Protein AF-A0A2R4WM01-F1 (afdb_monomer_lite)

Organism: NCBI:txid2051553

Sequence (192 aa):
MTIPTTAQADLNDPENLAVAAILALDLDALIGHGNEAIAAALAPHVAAAPAPRERSGSHRVTAAEVAVRAARRFVEGVENPAGCDPSIVADDQLNCLRKMQSIHRKSAVLESLGSFPGYEIRVAGWGLTGVRIQIWSEALTDAKSPILTLEDGATCREVKIAIAAWETGRNSGFREGARHVRQGVRSLLELD

pLDDT: mean 76.52, std 15.32, range [31.25, 93.75]

Foldseek 3Di:
DDDPDPPPPPCPQQQVVLLVQLLPDDVLVCVVVDLVVVLVSNVVSLVSHDDQDDDDPPDDDDLSSLLSVLSVLLNCLVVPVDDPCSPVSNVVSVVSNVVSSVVVVQVVVDVQLDDDPQKDWGWDDDPPVAIKIFIAGNVCVPDPGGLDIDGPPDGNVNVVLLVVLSVVCVVVPPDCRPPVSVVVVVVVVVPD

Structure (mmCIF, N/CA/C/O backbone):
data_AF-A0A2R4WM01-F1
#
_entry.id   AF-A0A2R4WM01-F1
#
loop_
_atom_site.group_PDB
_atom_site.id
_atom_site.type_symbol
_atom_site.label_atom_id
_atom_site.label_alt_id
_atom_site.label_comp_id
_atom_site.label_asym_id
_atom_site.label_entity_id
_atom_site.label_seq_id
_atom_site.pdbx_PDB_ins_code
_atom_site.Cartn_x
_atom_site.Cartn_y
_atom_site.Cartn_z
_atom_site.occupancy
_atom_site.B_iso_or_equiv
_atom_site.auth_seq_id
_atom_site.auth_comp_id
_atom_site.auth_asym_id
_atom_site.auth_atom_id
_atom_site.pdbx_PDB_model_num
ATOM 1 N N . MET A 1 1 ? -26.869 25.362 -8.671 1.00 38.06 1 MET A N 1
ATOM 2 C CA . MET A 1 1 ? -25.513 25.133 -8.133 1.00 38.06 1 MET A CA 1
ATOM 3 C C . MET A 1 1 ? -25.195 23.672 -8.396 1.00 38.06 1 MET A C 1
ATOM 5 O O . MET A 1 1 ? -25.717 22.804 -7.713 1.00 38.06 1 MET A O 1
ATOM 9 N N . THR A 1 2 ? -24.517 23.399 -9.503 1.00 31.25 2 THR A N 1
ATOM 10 C CA . THR A 1 2 ? -24.263 22.042 -9.997 1.00 31.25 2 THR A CA 1
ATOM 11 C C . THR A 1 2 ? -23.022 21.519 -9.288 1.00 31.25 2 THR A C 1
ATOM 13 O O . THR A 1 2 ? -21.944 22.088 -9.435 1.00 31.25 2 THR A O 1
ATOM 16 N N . ILE A 1 3 ? -23.187 20.486 -8.466 1.00 32.81 3 ILE A N 1
ATOM 17 C CA . ILE A 1 3 ? -22.064 19.739 -7.896 1.00 32.81 3 ILE A CA 1
ATOM 18 C C . ILE A 1 3 ? -21.336 19.108 -9.091 1.00 32.81 3 ILE A C 1
ATOM 20 O O . ILE A 1 3 ? -22.004 18.441 -9.885 1.00 32.81 3 ILE A O 1
ATOM 24 N N . PRO A 1 4 ? -20.025 19.331 -9.289 1.00 33.53 4 PRO A N 1
ATOM 25 C CA . PRO A 1 4 ? -19.308 18.632 -10.338 1.00 33.53 4 PRO A CA 1
ATOM 26 C C . PRO A 1 4 ? -19.318 17.148 -9.985 1.00 33.53 4 PRO A C 1
ATOM 28 O O . PRO A 1 4 ? -18.731 16.732 -8.988 1.00 33.53 4 PRO A O 1
ATOM 31 N N . THR A 1 5 ? -20.035 16.369 -10.792 1.00 37.47 5 THR A N 1
ATOM 32 C CA . THR A 1 5 ? -19.946 14.916 -10.830 1.00 37.47 5 THR A CA 1
ATOM 33 C C . THR A 1 5 ? -18.475 14.577 -11.010 1.00 37.47 5 THR A C 1
ATOM 35 O O . THR A 1 5 ? -17.896 14.840 -12.064 1.00 37.47 5 THR A O 1
ATOM 38 N N . THR A 1 6 ? -17.845 14.068 -9.953 1.00 41.28 6 THR A N 1
ATOM 39 C CA . THR A 1 6 ? -16.558 13.389 -10.039 1.00 41.28 6 THR A CA 1
ATOM 40 C C . THR A 1 6 ? -16.695 12.391 -11.173 1.00 41.28 6 THR A C 1
ATOM 42 O O . THR A 1 6 ? -17.537 11.498 -11.096 1.00 41.28 6 THR A O 1
ATOM 45 N N . ALA A 1 7 ? -15.944 12.602 -12.255 1.00 41.19 7 ALA A N 1
ATOM 46 C CA . ALA A 1 7 ? -15.838 11.638 -13.330 1.00 41.19 7 ALA A CA 1
ATOM 47 C C . ALA A 1 7 ? -15.491 10.299 -12.674 1.00 41.19 7 ALA A C 1
ATOM 49 O O . ALA A 1 7 ? -14.389 10.134 -12.148 1.00 41.19 7 ALA A O 1
ATOM 50 N N . GLN A 1 8 ? -16.465 9.390 -12.616 1.00 44.00 8 GLN A N 1
ATOM 51 C CA . GLN A 1 8 ? -16.198 7.984 -12.385 1.00 44.00 8 GLN A CA 1
ATOM 52 C C . GLN A 1 8 ? -15.346 7.582 -13.576 1.00 44.00 8 GLN A C 1
ATOM 54 O O . GLN A 1 8 ? -15.857 7.396 -14.677 1.00 44.00 8 GLN A O 1
ATOM 59 N N . ALA A 1 9 ? -14.032 7.613 -13.372 1.00 51.78 9 ALA A N 1
ATOM 60 C CA . ALA A 1 9 ? -13.075 7.095 -14.320 1.00 51.78 9 ALA A CA 1
ATOM 61 C C . ALA A 1 9 ? -13.555 5.688 -14.685 1.00 51.78 9 ALA A C 1
ATOM 63 O O . ALA A 1 9 ? -13.859 4.898 -13.786 1.00 51.78 9 ALA A O 1
ATOM 64 N N . ASP A 1 10 ? -13.736 5.426 -15.980 1.00 50.94 10 ASP A N 1
ATOM 65 C CA . ASP A 1 10 ? -14.193 4.121 -16.433 1.00 50.94 10 ASP A CA 1
ATOM 66 C C . ASP A 1 10 ? -13.175 3.095 -15.927 1.00 50.94 10 ASP A C 1
ATOM 68 O O . ASP A 1 10 ? -11.987 3.156 -16.255 1.00 50.94 10 ASP A O 1
ATOM 72 N N . LEU A 1 11 ? -13.627 2.202 -15.045 1.00 52.44 11 LEU A N 1
ATOM 73 C CA . LEU A 1 11 ? -12.790 1.175 -14.420 1.00 52.44 11 LEU A CA 1
ATOM 74 C C . LEU A 1 11 ? -12.226 0.194 -15.461 1.00 52.44 11 LEU A C 1
ATOM 76 O O . LEU A 1 11 ? -11.330 -0.580 -15.139 1.00 52.44 11 LEU A O 1
ATOM 80 N N . ASN A 1 12 ? -12.729 0.248 -16.699 1.00 58.34 12 AS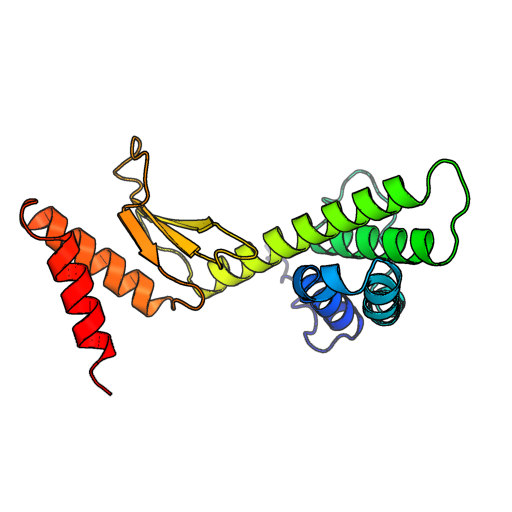N A N 1
ATOM 81 C CA . ASN A 1 12 ? -12.258 -0.540 -17.834 1.00 58.34 12 ASN A CA 1
ATOM 82 C C . ASN A 1 12 ? -11.340 0.240 -18.787 1.00 58.34 12 ASN A C 1
ATOM 84 O O . ASN A 1 12 ? -10.924 -0.311 -19.806 1.00 58.34 12 ASN A O 1
ATOM 88 N N . ASP A 1 13 ? -11.031 1.504 -18.494 1.00 70.31 13 ASP A N 1
ATOM 89 C CA . ASP A 1 13 ? -10.070 2.272 -19.279 1.00 70.31 13 ASP A CA 1
ATOM 90 C C . ASP A 1 13 ? -8.672 1.635 -19.138 1.00 70.31 13 ASP A C 1
ATOM 92 O O . ASP A 1 13 ? -8.161 1.518 -18.014 1.00 70.31 13 ASP A O 1
ATOM 96 N N . PRO A 1 14 ? -8.033 1.209 -20.244 1.00 63.88 14 PRO A N 1
ATOM 97 C CA . PRO A 1 14 ? -6.700 0.615 -20.209 1.00 63.88 14 PRO A CA 1
ATOM 98 C C . PRO A 1 14 ? -5.657 1.517 -19.532 1.00 63.88 14 PRO A C 1
ATOM 100 O O . PRO A 1 14 ? -4.739 0.998 -18.893 1.00 63.88 14 PRO A O 1
ATOM 103 N N . GLU A 1 15 ? -5.814 2.842 -19.593 1.00 75.38 15 GLU A N 1
ATOM 104 C CA . GLU A 1 15 ? -4.931 3.786 -18.904 1.00 75.38 15 GLU A CA 1
ATOM 105 C C . GLU A 1 15 ? -5.079 3.686 -17.378 1.00 75.38 15 GLU A C 1
ATOM 107 O O . GLU A 1 15 ? -4.081 3.651 -16.652 1.00 75.38 15 GLU A O 1
ATOM 112 N N . ASN A 1 16 ? -6.311 3.551 -16.873 1.00 77.38 16 ASN A N 1
ATOM 113 C CA . ASN A 1 16 ? -6.579 3.359 -15.444 1.00 77.38 16 ASN A CA 1
ATOM 114 C C . ASN A 1 16 ? -6.088 1.989 -14.957 1.00 77.38 16 ASN A C 1
ATOM 116 O O . ASN A 1 16 ? -5.543 1.887 -13.854 1.00 77.38 16 ASN A O 1
ATOM 120 N N . LEU A 1 17 ? -6.211 0.951 -15.790 1.00 82.38 17 LEU A N 1
ATOM 121 C CA . LEU A 1 17 ? -5.697 -0.390 -15.495 1.00 82.38 17 LEU A CA 1
ATOM 122 C C . LEU A 1 17 ? -4.166 -0.415 -15.419 1.00 82.38 17 LEU A C 1
ATOM 124 O O . LEU A 1 17 ? -3.605 -1.054 -14.529 1.00 82.38 17 LEU A O 1
ATOM 128 N N . ALA A 1 18 ? -3.477 0.314 -16.299 1.00 85.69 18 ALA A N 1
ATOM 129 C CA . ALA A 1 18 ? -2.023 0.432 -16.273 1.00 85.69 18 ALA A CA 1
ATOM 130 C C . ALA A 1 18 ? -1.522 1.132 -14.998 1.00 85.69 18 ALA A C 1
ATOM 132 O O . ALA A 1 18 ? -0.577 0.669 -14.356 1.00 85.69 18 ALA A O 1
ATOM 133 N N . VAL A 1 19 ? -2.192 2.211 -14.581 1.00 85.94 19 VAL A N 1
ATOM 134 C CA . VAL A 1 19 ? -1.894 2.906 -13.318 1.00 85.94 19 VAL A CA 1
ATOM 135 C C . VAL A 1 19 ? -2.139 1.994 -12.115 1.00 85.94 19 VAL A C 1
ATOM 137 O O . VAL A 1 19 ? -1.293 1.921 -11.220 1.00 85.94 19 VAL A O 1
ATOM 140 N N . ALA A 1 20 ? -3.264 1.276 -12.100 1.00 84.31 20 ALA A N 1
ATOM 141 C CA . ALA A 1 20 ? -3.577 0.318 -11.048 1.00 84.31 20 ALA A CA 1
ATOM 142 C C . ALA A 1 20 ? -2.527 -0.800 -10.975 1.00 84.31 20 ALA A C 1
ATOM 144 O O . ALA A 1 20 ? -2.060 -1.117 -9.886 1.00 84.31 20 ALA A O 1
ATOM 145 N N . ALA A 1 21 ? -2.085 -1.337 -12.116 1.00 86.25 21 ALA A N 1
ATOM 146 C CA . ALA A 1 21 ? -1.040 -2.357 -12.175 1.00 86.25 21 ALA A CA 1
ATOM 147 C C . ALA A 1 21 ? 0.302 -1.851 -11.618 1.00 86.25 21 ALA A C 1
ATOM 149 O O . ALA A 1 21 ? 0.917 -2.532 -10.799 1.00 86.25 21 ALA A O 1
ATOM 150 N N . ILE A 1 22 ? 0.723 -0.629 -11.973 1.00 89.00 22 ILE A N 1
ATOM 151 C CA . ILE A 1 22 ? 1.931 0.007 -11.411 1.00 89.00 22 ILE A CA 1
ATOM 152 C C . ILE A 1 22 ? 1.820 0.145 -9.887 1.00 89.00 22 ILE A C 1
ATOM 154 O O . ILE A 1 22 ? 2.793 -0.081 -9.169 1.00 89.00 22 ILE A O 1
ATOM 158 N N . LEU A 1 23 ? 0.646 0.518 -9.371 1.00 86.06 23 LEU A N 1
ATOM 159 C CA . LEU A 1 23 ? 0.421 0.687 -7.934 1.00 86.06 23 LEU A CA 1
ATOM 160 C C . LEU A 1 23 ? 0.269 -0.645 -7.179 1.00 86.06 23 LEU A C 1
ATOM 162 O O . LEU A 1 23 ? 0.591 -0.720 -5.990 1.00 86.06 23 LEU A O 1
ATOM 166 N N . ALA A 1 24 ? -0.211 -1.685 -7.856 1.00 84.19 24 ALA A N 1
ATOM 167 C CA . ALA A 1 24 ? -0.421 -3.009 -7.291 1.00 84.19 24 ALA A CA 1
ATOM 168 C C . ALA A 1 24 ? 0.854 -3.862 -7.289 1.00 84.19 24 ALA A C 1
ATOM 170 O O . ALA A 1 24 ? 1.006 -4.676 -6.378 1.00 84.19 24 ALA A O 1
ATOM 171 N N . LEU A 1 25 ? 1.771 -3.657 -8.246 1.00 84.75 25 LEU A N 1
ATOM 172 C CA . LEU A 1 25 ? 2.973 -4.477 -8.418 1.00 84.75 25 LEU A CA 1
ATOM 173 C C . LEU A 1 25 ? 3.750 -4.641 -7.105 1.00 84.75 25 LEU A C 1
ATOM 175 O O . LEU A 1 25 ? 4.126 -3.661 -6.460 1.00 84.75 25 LEU A O 1
ATOM 179 N N . ASP A 1 26 ? 4.013 -5.886 -6.716 1.00 80.31 26 ASP A N 1
ATOM 180 C CA . ASP A 1 26 ? 4.784 -6.186 -5.515 1.00 80.31 26 ASP A CA 1
ATOM 181 C C . ASP A 1 26 ? 6.288 -6.069 -5.778 1.00 80.31 26 ASP A C 1
ATOM 183 O O . ASP A 1 26 ? 6.961 -7.020 -6.174 1.00 80.31 26 ASP A O 1
ATOM 187 N N . LEU A 1 27 ? 6.815 -4.864 -5.563 1.00 79.44 27 LEU A N 1
ATOM 188 C CA . LEU A 1 27 ? 8.240 -4.594 -5.713 1.00 79.44 27 LEU A CA 1
ATOM 189 C C . LEU A 1 27 ? 9.096 -5.342 -4.691 1.00 79.44 27 LEU A C 1
ATOM 191 O O . LEU A 1 27 ? 10.264 -5.584 -4.982 1.00 79.44 27 LEU A O 1
ATOM 195 N N . ASP A 1 28 ? 8.549 -5.698 -3.524 1.00 74.06 28 ASP A N 1
ATOM 196 C CA . ASP A 1 28 ? 9.302 -6.374 -2.466 1.00 74.06 28 ASP A CA 1
ATOM 197 C C . ASP A 1 28 ? 9.534 -7.847 -2.817 1.00 74.06 28 ASP A C 1
ATOM 199 O O . ASP A 1 28 ? 10.644 -8.356 -2.638 1.00 74.06 28 ASP A O 1
ATOM 203 N N . ALA A 1 29 ? 8.538 -8.499 -3.427 1.00 73.81 29 ALA A N 1
ATOM 204 C CA . ALA A 1 29 ? 8.690 -9.834 -4.005 1.00 73.81 29 ALA A CA 1
ATOM 205 C C . ALA A 1 29 ? 9.748 -9.879 -5.124 1.00 73.81 29 ALA A C 1
ATOM 207 O O . ALA A 1 29 ? 10.375 -10.914 -5.346 1.00 73.81 29 ALA A O 1
ATOM 208 N N . LEU A 1 30 ? 9.985 -8.752 -5.803 1.00 75.62 30 LEU A N 1
ATOM 209 C CA . LEU A 1 30 ? 10.928 -8.650 -6.917 1.00 75.62 30 LEU A CA 1
ATOM 210 C C . LEU A 1 30 ? 12.352 -8.230 -6.508 1.00 75.62 30 LEU A C 1
ATOM 212 O O . LEU A 1 30 ? 13.252 -8.279 -7.344 1.00 75.62 30 LEU A O 1
ATOM 216 N N . ILE A 1 31 ? 12.605 -7.882 -5.236 1.00 69.25 31 ILE A N 1
ATOM 217 C CA . ILE A 1 31 ? 13.934 -7.431 -4.761 1.00 69.25 31 ILE A CA 1
ATOM 218 C C . ILE A 1 31 ? 15.022 -8.472 -5.035 1.00 69.25 31 ILE A C 1
ATOM 220 O O . ILE A 1 31 ? 16.132 -8.118 -5.429 1.00 69.25 31 ILE A O 1
ATOM 224 N N . GLY A 1 32 ? 14.703 -9.759 -4.870 1.00 70.94 32 GLY A N 1
ATOM 225 C CA . GLY A 1 32 ? 15.644 -10.856 -5.113 1.00 70.94 32 GLY A CA 1
ATOM 226 C C . GLY A 1 32 ? 16.012 -11.062 -6.587 1.00 70.94 32 GLY A C 1
ATOM 227 O O . GLY A 1 32 ? 16.933 -11.821 -6.875 1.00 70.94 32 GLY A O 1
ATOM 228 N N . HIS A 1 33 ? 15.313 -10.395 -7.509 1.00 78.19 33 HIS A N 1
ATOM 229 C CA . HIS A 1 33 ? 15.445 -10.581 -8.954 1.00 78.19 33 HIS A CA 1
ATOM 230 C C . HIS A 1 33 ? 16.197 -9.435 -9.658 1.00 78.19 33 HIS A C 1
ATOM 232 O O . HIS A 1 33 ? 16.461 -9.530 -10.854 1.00 78.19 33 HIS A O 1
ATOM 238 N N . GLY A 1 34 ? 16.587 -8.384 -8.926 1.00 82.81 34 GLY A N 1
ATOM 239 C CA . GLY A 1 34 ? 17.375 -7.260 -9.445 1.00 82.81 34 GLY A CA 1
ATOM 240 C C . GLY A 1 34 ? 16.569 -6.207 -10.220 1.00 82.81 34 GLY A C 1
ATOM 241 O O . GLY A 1 34 ? 15.407 -6.406 -10.579 1.00 82.81 34 GLY A O 1
ATOM 242 N N . ASN A 1 35 ? 17.203 -5.057 -10.481 1.00 85.06 35 ASN A N 1
ATOM 243 C CA . ASN A 1 35 ? 16.550 -3.889 -11.090 1.00 85.06 35 ASN A CA 1
ATOM 244 C C . ASN A 1 35 ? 16.043 -4.155 -12.521 1.00 85.06 35 ASN A C 1
ATOM 246 O O . ASN A 1 35 ? 15.005 -3.620 -12.903 1.00 85.06 35 ASN A O 1
ATOM 250 N N . GLU A 1 36 ? 16.712 -5.023 -13.283 1.00 87.06 36 GLU A N 1
ATOM 251 C CA . GLU A 1 36 ? 16.297 -5.418 -14.638 1.00 87.06 36 GLU A CA 1
ATOM 252 C C . GLU A 1 36 ? 14.960 -6.170 -14.642 1.00 87.06 36 GLU A C 1
ATOM 254 O O . GLU A 1 36 ? 14.083 -5.870 -15.450 1.00 87.06 36 GLU A O 1
ATOM 259 N N . ALA A 1 37 ? 14.759 -7.101 -13.704 1.00 87.69 37 ALA A N 1
ATOM 260 C CA . ALA A 1 37 ? 13.505 -7.844 -13.592 1.00 87.69 37 ALA A CA 1
ATOM 261 C C . ALA A 1 37 ? 12.338 -6.927 -13.200 1.00 87.69 37 ALA A C 1
ATOM 263 O O . ALA A 1 37 ? 11.233 -7.053 -13.731 1.00 87.69 37 ALA A O 1
ATOM 264 N N . ILE A 1 38 ? 12.593 -5.967 -12.305 1.00 89.06 38 ILE A N 1
ATOM 265 C CA . ILE A 1 38 ? 11.605 -4.955 -11.919 1.00 89.06 38 ILE A CA 1
ATOM 266 C C . ILE A 1 38 ? 11.262 -4.061 -13.119 1.00 89.06 38 ILE A C 1
ATOM 268 O O . ILE A 1 38 ? 10.086 -3.789 -13.363 1.00 89.06 38 ILE A O 1
ATOM 272 N N . ALA A 1 39 ? 12.264 -3.623 -13.887 1.00 89.38 39 ALA A N 1
ATOM 273 C CA . ALA A 1 39 ? 12.052 -2.777 -15.058 1.00 89.38 39 ALA A CA 1
ATOM 274 C C . ALA A 1 39 ? 11.249 -3.516 -16.135 1.00 89.38 39 ALA A C 1
ATOM 276 O O . ALA A 1 39 ? 10.262 -2.975 -16.628 1.00 89.38 39 ALA A O 1
ATOM 277 N N . ALA A 1 40 ? 11.586 -4.778 -16.413 1.00 90.25 40 ALA A N 1
ATOM 278 C CA . ALA A 1 40 ? 10.854 -5.621 -17.354 1.00 90.25 40 ALA A CA 1
ATOM 279 C C . ALA A 1 40 ? 9.384 -5.829 -16.944 1.00 90.25 40 ALA A C 1
ATOM 281 O O . ALA A 1 40 ? 8.498 -5.811 -17.798 1.00 90.25 40 ALA A O 1
ATOM 282 N N . ALA A 1 41 ? 9.105 -5.980 -15.643 1.00 90.06 41 ALA A N 1
ATOM 283 C CA . ALA A 1 41 ? 7.739 -6.086 -15.130 1.00 90.06 41 ALA A CA 1
ATOM 284 C C . ALA A 1 41 ? 6.958 -4.761 -15.240 1.00 90.06 41 ALA A C 1
ATOM 286 O O . ALA A 1 41 ? 5.756 -4.769 -15.496 1.00 90.06 41 ALA A O 1
ATOM 287 N N . LEU A 1 42 ? 7.627 -3.616 -15.065 1.00 90.88 42 LEU A N 1
ATOM 288 C CA . LEU A 1 42 ? 7.005 -2.290 -15.136 1.00 90.88 42 LEU A CA 1
ATOM 289 C C . LEU A 1 42 ? 6.814 -1.778 -16.570 1.00 90.88 42 LEU A C 1
ATOM 291 O O . LEU A 1 42 ? 5.829 -1.086 -16.828 1.00 90.88 42 LEU A O 1
ATOM 295 N N . ALA A 1 43 ? 7.719 -2.109 -17.493 1.00 92.56 43 ALA A N 1
ATOM 296 C CA . ALA A 1 43 ? 7.755 -1.605 -18.866 1.00 92.56 43 ALA A CA 1
ATOM 297 C C . ALA A 1 43 ? 6.406 -1.661 -19.618 1.00 92.56 43 ALA A C 1
ATOM 299 O O . ALA A 1 43 ? 5.983 -0.618 -20.129 1.00 92.56 43 ALA A O 1
ATOM 300 N N . PRO A 1 44 ? 5.665 -2.792 -19.661 1.00 91.94 44 PRO A N 1
ATOM 301 C CA . PRO A 1 44 ? 4.390 -2.842 -20.383 1.00 91.94 44 PRO A CA 1
ATOM 302 C C . PRO A 1 44 ? 3.332 -1.914 -19.773 1.00 91.94 44 PRO A C 1
ATOM 304 O O . PRO A 1 44 ? 2.563 -1.281 -20.496 1.00 91.94 44 PRO A O 1
ATOM 307 N N . HIS A 1 45 ? 3.309 -1.782 -18.445 1.00 92.62 45 HIS A N 1
ATOM 308 C CA . HIS A 1 45 ? 2.358 -0.914 -17.751 1.00 92.62 45 HIS A CA 1
ATOM 309 C C . HIS A 1 45 ? 2.735 0.558 -17.890 1.00 92.62 45 HIS A C 1
ATOM 311 O O . HIS A 1 45 ? 1.873 1.411 -18.058 1.00 92.62 45 HIS A O 1
ATOM 317 N N . VAL A 1 46 ? 4.028 0.866 -17.883 1.00 91.19 46 VAL A N 1
ATOM 318 C CA . VAL A 1 46 ? 4.530 2.210 -18.150 1.00 91.19 46 VAL A CA 1
ATOM 319 C C . VAL A 1 46 ? 4.185 2.660 -19.573 1.00 91.19 46 VAL A C 1
ATOM 321 O O . VAL A 1 46 ? 3.762 3.801 -19.760 1.00 91.19 46 VAL A O 1
ATOM 324 N N . ALA A 1 47 ? 4.328 1.784 -20.568 1.00 89.00 47 ALA A N 1
ATOM 325 C CA . ALA A 1 47 ? 3.982 2.094 -21.954 1.00 89.00 47 ALA A CA 1
ATOM 326 C C . ALA A 1 47 ? 2.481 2.386 -22.129 1.00 89.00 47 ALA A C 1
ATOM 328 O O . ALA A 1 47 ? 2.125 3.292 -22.878 1.00 89.00 47 ALA A O 1
ATOM 329 N N . ALA A 1 48 ? 1.623 1.660 -21.406 1.00 88.19 48 ALA A N 1
ATOM 330 C CA . ALA A 1 48 ? 0.169 1.816 -21.451 1.00 88.19 48 ALA A CA 1
ATOM 331 C C . ALA A 1 48 ? -0.384 2.924 -20.532 1.00 88.19 48 ALA A C 1
ATOM 333 O O . ALA A 1 48 ? -1.524 3.345 -20.699 1.00 88.19 48 ALA A O 1
ATOM 334 N N . ALA A 1 49 ? 0.390 3.387 -19.545 1.00 87.94 49 ALA A N 1
ATOM 335 C CA . ALA A 1 49 ? -0.040 4.436 -18.626 1.00 87.94 49 ALA A CA 1
ATOM 336 C C . ALA A 1 49 ? -0.180 5.791 -19.347 1.00 87.94 49 ALA A C 1
ATOM 338 O O . ALA A 1 49 ? 0.565 6.067 -20.292 1.00 87.94 49 ALA A O 1
ATOM 339 N N . PRO A 1 50 ? -1.041 6.699 -18.856 1.00 84.44 50 PRO A N 1
ATOM 340 C CA . PRO A 1 50 ? -1.167 8.030 -19.429 1.00 84.44 50 PRO A CA 1
ATOM 341 C C . PRO A 1 50 ? 0.162 8.788 -19.348 1.00 84.44 50 PRO A C 1
ATOM 343 O O . PRO A 1 50 ? 0.984 8.592 -18.437 1.00 84.44 50 PRO A O 1
ATOM 346 N N . ALA A 1 51 ? 0.390 9.675 -20.315 1.00 80.06 51 ALA A N 1
ATOM 347 C CA . ALA A 1 51 ? 1.534 10.571 -20.265 1.00 80.06 51 ALA A CA 1
ATOM 348 C C . ALA A 1 51 ? 1.399 11.498 -19.041 1.00 80.06 51 ALA A C 1
ATOM 350 O O . ALA A 1 51 ? 0.326 12.065 -18.806 1.00 80.06 51 ALA A O 1
ATOM 351 N N . PRO A 1 52 ? 2.461 11.676 -18.234 1.00 71.69 52 PRO A N 1
ATOM 352 C CA . PRO A 1 52 ? 2.404 12.604 -17.120 1.00 71.69 52 PRO A CA 1
ATOM 353 C C . PRO A 1 52 ? 2.157 14.013 -17.660 1.00 71.69 52 PRO A C 1
ATOM 355 O O . PRO A 1 52 ? 2.902 14.498 -18.507 1.00 71.69 52 PRO A O 1
ATOM 358 N N . ARG A 1 53 ? 1.126 14.682 -17.141 1.00 71.38 53 ARG A N 1
ATOM 359 C CA . ARG A 1 53 ? 0.821 16.069 -17.506 1.00 71.38 53 ARG A CA 1
ATOM 360 C C . ARG A 1 53 ? 2.029 16.969 -17.246 1.00 71.38 53 ARG A C 1
ATOM 362 O O . ARG A 1 53 ? 2.709 16.830 -16.218 1.00 71.38 53 ARG A O 1
ATOM 369 N N . GLU A 1 54 ? 2.259 17.921 -18.146 1.00 64.25 54 GLU A N 1
ATOM 370 C CA . GLU A 1 54 ? 3.190 19.016 -17.894 1.00 64.25 54 GLU A CA 1
ATOM 371 C C . GLU A 1 54 ? 2.705 19.814 -16.680 1.00 64.25 54 GLU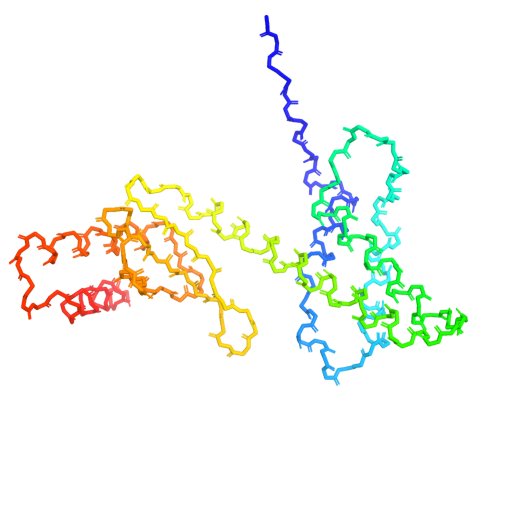 A C 1
ATOM 373 O O . GLU A 1 54 ? 1.510 20.071 -16.519 1.00 64.25 54 GLU A O 1
ATOM 378 N N . ARG A 1 55 ? 3.628 20.167 -15.777 1.00 55.91 55 ARG A N 1
ATOM 379 C CA . ARG A 1 55 ? 3.312 20.943 -14.570 1.00 55.91 55 ARG A CA 1
ATOM 380 C C . ARG A 1 55 ? 2.810 22.334 -14.973 1.00 55.91 55 ARG A C 1
ATOM 382 O O . ARG A 1 55 ? 3.598 23.268 -15.068 1.00 55.91 55 ARG A O 1
ATOM 389 N N . SER A 1 56 ? 1.503 22.499 -15.143 1.00 49.88 56 SER A N 1
ATOM 390 C CA . SER A 1 56 ? 0.871 23.813 -15.072 1.00 49.88 56 SER A CA 1
ATOM 391 C C . SER A 1 56 ? 0.686 24.182 -13.595 1.00 49.88 56 SER A C 1
ATOM 393 O O . SER A 1 56 ? 0.286 23.357 -12.771 1.00 49.88 56 SER A O 1
ATOM 395 N N . GLY A 1 57 ? 1.067 25.407 -13.227 1.00 50.62 57 GLY A N 1
ATOM 396 C CA . GLY A 1 57 ? 1.328 25.832 -11.842 1.00 50.62 57 GLY A CA 1
ATOM 397 C C . GLY A 1 57 ? 0.153 25.817 -10.851 1.00 50.62 57 GLY A C 1
ATOM 398 O O . GLY A 1 57 ? 0.329 26.281 -9.729 1.00 50.62 57 GLY A O 1
ATOM 399 N N . SER A 1 58 ? -1.025 25.308 -11.218 1.00 56.66 58 SER A N 1
ATOM 400 C CA . SER A 1 58 ? -2.248 25.361 -10.401 1.00 56.66 58 SER A CA 1
ATOM 401 C C . SER A 1 58 ? -2.849 24.000 -10.028 1.00 56.66 58 SER A C 1
ATOM 403 O O . SER A 1 58 ? -3.725 23.955 -9.162 1.00 56.66 58 SER A O 1
ATOM 405 N N . HIS A 1 59 ? -2.397 22.884 -10.612 1.00 57.59 59 HIS A N 1
ATOM 406 C CA . HIS A 1 59 ? -2.980 21.568 -10.331 1.00 57.59 59 HIS A CA 1
ATOM 407 C C . HIS A 1 59 ? -2.144 20.747 -9.343 1.00 57.59 59 HIS A C 1
ATOM 409 O O . HIS A 1 59 ? -0.937 20.559 -9.506 1.00 57.59 59 HIS A O 1
ATOM 415 N N . ARG A 1 60 ? -2.807 20.234 -8.297 1.00 65.06 60 ARG A N 1
ATOM 416 C CA . ARG A 1 60 ? -2.209 19.278 -7.357 1.00 65.06 60 ARG A CA 1
ATOM 417 C C . ARG A 1 60 ? -1.932 17.966 -8.090 1.00 65.06 60 ARG A C 1
ATOM 419 O O . ARG A 1 60 ? -2.854 17.371 -8.636 1.00 65.06 60 ARG A O 1
ATOM 426 N N . VAL A 1 61 ? -0.677 17.526 -8.059 1.00 68.38 61 VAL A N 1
ATOM 427 C CA . VAL A 1 61 ? -0.262 16.226 -8.603 1.00 68.38 61 VAL A CA 1
ATOM 428 C C . VAL A 1 61 ? -0.812 15.114 -7.708 1.00 68.38 61 VAL A C 1
ATOM 430 O O . VAL A 1 61 ? -0.683 15.194 -6.483 1.00 68.38 61 VAL A O 1
ATOM 433 N N . THR A 1 62 ? -1.415 14.085 -8.299 1.00 77.94 62 THR A N 1
ATOM 434 C CA . THR A 1 62 ? -1.942 12.932 -7.546 1.00 77.94 62 THR A CA 1
ATOM 435 C C . THR A 1 62 ? -0.840 11.916 -7.223 1.00 77.94 62 THR A C 1
ATOM 437 O O . THR A 1 62 ? 0.186 11.856 -7.899 1.00 77.94 62 THR A O 1
ATOM 440 N N . ALA A 1 63 ? -1.040 11.072 -6.202 1.00 75.31 63 ALA A N 1
ATOM 441 C CA . ALA A 1 63 ? -0.095 9.994 -5.882 1.00 75.31 63 ALA A CA 1
ATOM 442 C C . ALA A 1 63 ? 0.093 9.013 -7.057 1.00 75.31 63 ALA A C 1
ATOM 444 O O . ALA A 1 63 ? 1.206 8.554 -7.305 1.00 75.31 63 ALA A O 1
ATOM 445 N N . ALA A 1 64 ? -0.975 8.761 -7.821 1.00 82.56 64 ALA A N 1
ATOM 446 C CA . ALA A 1 64 ? -0.946 7.954 -9.035 1.00 82.56 64 ALA A CA 1
ATOM 447 C C . ALA A 1 64 ? -0.043 8.567 -10.121 1.00 82.56 64 ALA A C 1
ATOM 449 O O . ALA A 1 64 ? 0.817 7.883 -10.669 1.00 82.56 64 ALA A O 1
ATOM 450 N N . GLU A 1 65 ? -0.155 9.874 -10.376 1.00 83.06 65 GLU A N 1
ATOM 451 C CA . GLU A 1 65 ? 0.714 10.575 -11.335 1.00 83.06 65 GLU A CA 1
ATOM 452 C C . GLU A 1 65 ? 2.190 10.554 -10.904 1.00 83.06 65 GLU A C 1
ATOM 454 O O . GLU A 1 65 ? 3.086 10.436 -11.744 1.00 83.06 65 GLU A O 1
ATOM 459 N N . VAL A 1 66 ? 2.467 10.657 -9.598 1.00 84.19 66 VAL A N 1
ATOM 460 C CA . VAL A 1 66 ? 3.833 10.522 -9.066 1.00 84.19 66 VAL A CA 1
ATOM 461 C C . VAL A 1 66 ? 4.355 9.099 -9.259 1.00 84.19 66 VAL A C 1
ATOM 463 O O . VAL A 1 66 ? 5.498 8.946 -9.685 1.00 84.19 66 VAL A O 1
ATOM 466 N N . ALA A 1 67 ? 3.532 8.077 -9.006 1.00 86.06 67 ALA A N 1
ATOM 467 C CA . ALA A 1 67 ? 3.901 6.676 -9.198 1.00 86.06 67 ALA A CA 1
ATOM 468 C C . ALA A 1 67 ? 4.236 6.367 -10.662 1.00 86.06 67 ALA A C 1
ATOM 470 O O . ALA A 1 67 ? 5.305 5.832 -10.939 1.00 86.06 67 ALA A O 1
ATOM 471 N N . VAL A 1 68 ? 3.388 6.784 -11.609 1.00 89.19 68 VAL A N 1
ATOM 472 C CA . VAL A 1 68 ? 3.642 6.607 -13.051 1.00 89.19 68 VAL A CA 1
ATOM 473 C C . VAL A 1 68 ? 4.933 7.306 -13.474 1.00 89.19 68 VAL A C 1
ATOM 475 O O . VAL A 1 68 ? 5.739 6.734 -14.203 1.00 89.19 68 VAL A O 1
ATOM 478 N N . ARG A 1 69 ? 5.169 8.538 -12.999 1.00 88.19 69 ARG A N 1
ATOM 479 C CA . ARG A 1 69 ? 6.395 9.284 -13.319 1.00 88.19 69 ARG A CA 1
ATOM 480 C C . ARG A 1 69 ? 7.645 8.606 -12.752 1.00 88.19 69 ARG A C 1
ATOM 482 O O . ARG A 1 69 ? 8.665 8.580 -13.434 1.00 88.19 69 ARG A O 1
ATOM 489 N N . ALA A 1 70 ? 7.572 8.083 -11.530 1.00 88.00 70 ALA A N 1
ATOM 490 C CA . ALA A 1 70 ? 8.667 7.341 -10.912 1.00 88.00 70 ALA A CA 1
ATOM 491 C C . ALA A 1 70 ? 8.942 6.029 -11.664 1.00 88.00 70 ALA A C 1
ATOM 493 O O . ALA A 1 70 ? 10.090 5.757 -11.995 1.00 88.00 70 ALA A O 1
ATOM 494 N N . ALA A 1 71 ? 7.896 5.273 -12.016 1.00 89.44 71 ALA A N 1
ATOM 495 C CA . ALA A 1 71 ? 8.013 4.039 -12.791 1.00 89.44 71 ALA A CA 1
ATOM 496 C C . ALA A 1 71 ? 8.633 4.281 -14.177 1.00 89.44 71 ALA A C 1
ATOM 498 O O . ALA A 1 71 ? 9.550 3.563 -14.558 1.00 89.44 71 ALA A O 1
ATOM 499 N N . ARG A 1 72 ? 8.207 5.336 -14.892 1.00 90.62 72 ARG A N 1
ATOM 500 C CA . ARG A 1 72 ? 8.811 5.756 -16.173 1.00 90.62 72 ARG A CA 1
ATOM 501 C C . ARG A 1 72 ? 10.305 5.997 -16.049 1.00 90.62 72 ARG A C 1
ATOM 503 O O . ARG A 1 72 ? 11.087 5.364 -16.742 1.00 90.62 72 ARG A O 1
ATOM 510 N N . ARG A 1 73 ? 10.695 6.867 -15.118 1.00 87.19 73 ARG A N 1
ATOM 511 C CA . ARG A 1 73 ? 12.102 7.229 -14.915 1.00 87.19 73 ARG A CA 1
ATOM 512 C C . ARG A 1 73 ? 12.954 6.054 -14.444 1.00 87.19 73 ARG A C 1
ATOM 514 O O . ARG A 1 73 ? 14.131 6.002 -14.771 1.00 87.19 73 ARG A O 1
ATOM 521 N N . PHE A 1 74 ? 12.374 5.137 -13.670 1.00 89.56 74 PHE A N 1
ATOM 522 C CA . PHE A 1 74 ? 13.048 3.905 -13.278 1.00 89.56 74 PHE A CA 1
ATOM 523 C C . PHE A 1 74 ? 13.325 3.014 -14.495 1.00 89.56 74 PHE A C 1
ATOM 525 O O . PHE A 1 74 ? 14.474 2.650 -14.715 1.00 89.56 74 PHE A O 1
ATOM 532 N N . VAL A 1 75 ? 12.304 2.720 -15.311 1.00 90.31 75 VAL A N 1
ATOM 533 C CA . VAL A 1 75 ? 12.455 1.910 -16.534 1.00 90.31 75 VAL A CA 1
ATOM 534 C C . VAL A 1 75 ? 13.454 2.562 -17.495 1.00 90.31 75 VAL A C 1
ATOM 536 O O . VAL A 1 75 ? 14.400 1.909 -17.919 1.00 90.31 75 VAL A O 1
ATOM 539 N N . GLU A 1 76 ? 13.322 3.867 -17.750 1.00 87.56 76 GLU A N 1
ATOM 540 C CA . GLU A 1 76 ? 14.251 4.630 -18.596 1.00 87.56 76 GLU A CA 1
ATOM 541 C C . GLU A 1 76 ? 15.696 4.575 -18.075 1.00 87.56 76 GLU A C 1
ATOM 543 O O . GLU A 1 76 ? 16.622 4.380 -18.859 1.00 87.56 76 GLU A O 1
ATOM 548 N N . GLY A 1 77 ? 15.893 4.722 -16.759 1.00 84.19 77 GLY A N 1
ATOM 549 C CA . GLY A 1 77 ? 17.214 4.693 -16.131 1.00 84.19 77 GLY A CA 1
ATOM 550 C C . GLY A 1 77 ? 17.883 3.316 -16.154 1.00 84.19 77 GLY A C 1
ATOM 551 O O . GLY A 1 77 ? 19.109 3.246 -16.212 1.00 84.19 77 GLY A O 1
ATOM 552 N N . VAL A 1 78 ? 17.094 2.235 -16.140 1.00 86.06 78 VAL A N 1
ATOM 553 C CA . VAL A 1 78 ? 17.593 0.856 -16.260 1.00 86.06 78 VAL A CA 1
ATOM 554 C C . VAL A 1 78 ? 17.880 0.492 -17.721 1.00 86.06 78 VAL A C 1
ATOM 556 O O . VAL A 1 78 ? 18.913 -0.108 -18.000 1.00 86.06 78 VAL A O 1
ATOM 559 N N . GLU A 1 79 ? 17.008 0.870 -18.661 1.00 85.25 79 GLU A N 1
ATOM 560 C CA . GLU A 1 79 ? 17.163 0.544 -20.088 1.00 85.25 79 GLU A CA 1
ATOM 561 C C . GLU A 1 79 ? 18.231 1.395 -20.791 1.00 85.25 79 GLU A C 1
ATOM 563 O O . GLU A 1 79 ? 18.917 0.907 -21.688 1.00 85.25 79 GLU A O 1
ATOM 568 N N . ASN A 1 80 ? 18.386 2.663 -20.397 1.00 81.38 80 ASN A N 1
ATOM 569 C CA . ASN A 1 80 ? 19.303 3.613 -21.029 1.00 81.38 80 ASN A CA 1
ATOM 570 C C . ASN A 1 80 ? 20.158 4.341 -19.977 1.00 81.38 80 ASN A C 1
ATOM 572 O O . ASN A 1 80 ? 19.929 5.523 -19.696 1.00 81.38 80 ASN A O 1
ATOM 576 N N . PRO A 1 81 ? 21.170 3.672 -19.395 1.00 73.38 81 PRO A N 1
ATOM 577 C CA . PRO A 1 81 ? 22.025 4.267 -18.376 1.00 73.38 81 PRO A CA 1
ATOM 578 C C . PRO A 1 81 ? 22.951 5.326 -18.998 1.00 73.38 81 PRO A C 1
ATOM 580 O O . PRO A 1 81 ? 24.067 5.036 -19.426 1.00 73.38 81 PRO A O 1
ATOM 583 N N . ALA A 1 82 ? 22.494 6.576 -19.054 1.00 63.41 82 ALA A N 1
ATOM 584 C CA . ALA A 1 82 ? 23.279 7.719 -19.512 1.00 63.41 82 ALA A CA 1
ATOM 585 C C . ALA A 1 82 ? 23.307 8.822 -18.440 1.00 63.41 82 ALA A C 1
ATOM 587 O O . ALA A 1 82 ? 22.264 9.257 -17.959 1.00 63.41 82 ALA A O 1
ATOM 588 N N . GLY A 1 83 ? 24.506 9.301 -18.083 1.00 63.06 83 GLY A N 1
ATOM 589 C CA . GLY A 1 83 ? 24.715 10.371 -17.096 1.00 63.06 83 GLY A CA 1
ATOM 590 C C . GLY A 1 83 ? 25.534 9.944 -15.871 1.00 63.06 83 GLY A C 1
ATOM 591 O O . GLY A 1 83 ? 26.033 8.823 -15.803 1.00 63.06 83 GLY A O 1
ATOM 592 N N . CYS A 1 84 ? 25.708 10.860 -14.911 1.00 51.03 84 CYS A N 1
ATOM 593 C CA . CYS A 1 84 ? 26.359 10.551 -13.635 1.00 51.03 84 CYS A CA 1
ATOM 594 C C . CYS A 1 84 ? 25.435 9.690 -12.762 1.00 51.03 84 CYS A C 1
ATOM 596 O O . CYS A 1 84 ? 24.352 10.130 -12.393 1.00 51.03 84 CYS A O 1
ATOM 598 N N . ASP A 1 85 ? 25.917 8.494 -12.429 1.00 66.25 85 ASP A N 1
ATOM 599 C CA . ASP A 1 85 ? 25.329 7.508 -11.514 1.00 66.25 85 ASP A CA 1
ATOM 600 C C . ASP A 1 85 ? 23.858 7.097 -11.786 1.00 66.25 85 ASP A C 1
ATOM 602 O O . ASP A 1 85 ? 22.957 7.364 -10.983 1.00 66.25 85 ASP A O 1
ATOM 606 N N . PRO A 1 86 ? 23.593 6.412 -12.920 1.00 67.19 86 PRO A N 1
ATOM 607 C CA . PRO A 1 86 ? 22.262 5.902 -13.269 1.00 67.19 86 PRO A CA 1
ATOM 608 C C . PRO A 1 86 ? 21.666 4.974 -12.202 1.00 67.19 86 PRO A C 1
ATOM 610 O O . PRO A 1 86 ? 20.449 4.949 -12.023 1.00 67.19 86 PRO A O 1
ATOM 613 N N . SER A 1 87 ? 22.517 4.253 -11.463 1.00 71.06 87 SER A N 1
ATOM 614 C CA . SER A 1 87 ? 22.119 3.392 -10.346 1.00 71.06 87 SER A CA 1
ATOM 615 C C . SER A 1 87 ? 21.469 4.176 -9.212 1.00 71.06 87 SER A C 1
ATOM 617 O O . SER A 1 87 ? 20.367 3.823 -8.801 1.00 71.06 87 SER A O 1
ATOM 619 N N . ILE A 1 88 ? 22.088 5.270 -8.750 1.00 75.62 88 ILE A N 1
ATOM 620 C CA . ILE A 1 88 ? 21.515 6.095 -7.673 1.00 75.62 88 ILE A CA 1
ATOM 621 C C . ILE A 1 88 ? 20.170 6.688 -8.101 1.00 75.62 88 ILE A C 1
ATOM 623 O O . ILE A 1 88 ? 19.206 6.670 -7.336 1.00 75.62 88 ILE A O 1
ATOM 627 N N . VAL A 1 89 ? 20.076 7.186 -9.337 1.00 75.00 89 VAL A N 1
ATOM 628 C CA . VAL A 1 89 ? 18.827 7.767 -9.847 1.00 75.00 89 VAL A CA 1
ATOM 629 C C . VAL A 1 89 ? 17.726 6.708 -9.931 1.00 75.00 89 VAL A C 1
ATOM 631 O O . VAL A 1 89 ? 16.596 6.983 -9.522 1.00 75.00 89 VAL A O 1
ATOM 634 N N . ALA A 1 90 ? 18.037 5.506 -10.422 1.00 77.50 90 ALA A N 1
ATOM 635 C CA . ALA A 1 90 ? 17.092 4.395 -10.473 1.00 77.50 90 ALA A CA 1
ATOM 636 C C . ALA A 1 90 ? 16.631 3.984 -9.066 1.00 77.50 90 ALA A C 1
ATOM 638 O O . ALA A 1 90 ? 15.427 3.873 -8.830 1.00 77.50 90 ALA A O 1
ATOM 639 N N . ASP A 1 91 ? 17.547 3.856 -8.107 1.00 82.50 91 ASP A N 1
ATOM 640 C CA . ASP A 1 91 ? 17.214 3.504 -6.724 1.00 82.50 91 ASP A CA 1
ATOM 641 C C . ASP A 1 91 ? 16.318 4.564 -6.061 1.00 82.50 91 ASP A C 1
ATOM 643 O O . ASP A 1 91 ? 15.333 4.229 -5.394 1.00 82.50 91 ASP A O 1
ATOM 647 N N . ASP A 1 92 ? 16.580 5.851 -6.302 1.00 84.50 92 ASP A N 1
ATOM 648 C CA . ASP A 1 92 ? 15.733 6.949 -5.831 1.00 84.50 92 ASP A CA 1
ATOM 649 C C . ASP A 1 92 ? 14.319 6.883 -6.426 1.00 84.50 92 ASP A C 1
ATOM 651 O O . ASP A 1 92 ? 13.325 7.084 -5.714 1.00 84.50 92 ASP A O 1
ATOM 655 N N . GLN A 1 93 ? 14.196 6.581 -7.724 1.00 84.81 93 GLN A N 1
ATOM 656 C CA . GLN A 1 93 ? 12.884 6.417 -8.355 1.00 84.81 93 GLN A CA 1
ATOM 657 C C . GLN A 1 93 ? 12.155 5.175 -7.842 1.00 84.81 93 GLN A C 1
ATOM 659 O O . GLN A 1 93 ? 10.951 5.246 -7.589 1.00 84.81 93 GLN A O 1
ATOM 664 N N . LEU A 1 94 ? 12.866 4.071 -7.619 1.00 85.50 94 LEU A N 1
ATOM 665 C CA . LEU A 1 94 ? 12.294 2.851 -7.063 1.00 85.50 94 LEU A CA 1
ATOM 666 C C . LEU A 1 94 ? 11.784 3.081 -5.634 1.00 85.50 94 LEU A C 1
ATOM 668 O O . LEU A 1 94 ? 10.664 2.694 -5.297 1.00 85.50 94 LEU A O 1
ATOM 672 N N . ASN A 1 95 ? 12.550 3.792 -4.805 1.00 85.88 95 ASN A N 1
ATOM 673 C CA . ASN A 1 95 ? 12.134 4.188 -3.459 1.00 85.88 95 ASN A CA 1
ATOM 674 C C . ASN A 1 95 ? 10.919 5.128 -3.481 1.00 85.88 95 ASN A C 1
ATOM 676 O O . ASN A 1 95 ? 9.996 4.982 -2.672 1.00 85.88 95 ASN A O 1
ATOM 680 N N . CYS A 1 96 ? 10.878 6.070 -4.427 1.00 85.88 96 CYS A N 1
ATOM 681 C CA . CYS A 1 96 ? 9.716 6.927 -4.644 1.00 85.88 96 CYS A CA 1
ATOM 682 C C . CYS A 1 96 ? 8.472 6.105 -5.019 1.00 85.88 96 CYS A C 1
ATOM 684 O O . CYS A 1 96 ? 7.404 6.298 -4.430 1.00 85.88 96 CYS A O 1
ATOM 686 N N . LEU A 1 97 ? 8.618 5.146 -5.939 1.00 86.19 97 LEU A N 1
ATOM 687 C CA . LEU A 1 97 ? 7.541 4.257 -6.364 1.00 86.19 97 LEU A CA 1
ATOM 688 C C . LEU A 1 97 ? 7.022 3.406 -5.197 1.00 86.19 97 LEU A C 1
ATOM 690 O O . LEU A 1 97 ? 5.821 3.430 -4.931 1.00 86.19 97 LEU A O 1
ATOM 694 N N . ARG A 1 98 ? 7.910 2.766 -4.423 1.00 86.00 98 ARG A N 1
ATOM 695 C CA . ARG A 1 98 ? 7.549 2.023 -3.199 1.00 86.00 98 ARG A CA 1
ATOM 696 C C . ARG A 1 98 ? 6.746 2.876 -2.223 1.00 86.00 98 ARG A C 1
ATOM 698 O O . ARG A 1 98 ? 5.737 2.435 -1.672 1.00 86.00 98 ARG A O 1
ATOM 705 N N . LYS A 1 99 ? 7.159 4.131 -2.022 1.00 85.25 99 LYS A N 1
ATOM 706 C CA . LYS A 1 99 ? 6.436 5.064 -1.152 1.00 85.25 99 LYS A CA 1
ATOM 707 C C . LYS A 1 99 ? 5.023 5.334 -1.671 1.00 85.25 99 LYS A C 1
ATOM 709 O O . LYS A 1 99 ? 4.087 5.347 -0.873 1.00 85.25 99 LYS A O 1
ATOM 714 N N . MET A 1 100 ? 4.853 5.548 -2.976 1.00 85.94 100 MET A N 1
ATOM 715 C CA . MET A 1 100 ? 3.530 5.791 -3.563 1.00 85.94 100 MET A CA 1
ATOM 716 C C . MET A 1 100 ? 2.638 4.547 -3.516 1.00 85.94 100 MET A C 1
ATOM 718 O O . MET A 1 100 ? 1.466 4.672 -3.169 1.00 85.94 100 MET A O 1
ATOM 722 N N . GLN A 1 101 ? 3.189 3.358 -3.767 1.00 83.75 101 GLN A N 1
ATOM 723 C CA . GLN A 1 101 ? 2.474 2.089 -3.604 1.00 83.75 101 GLN A CA 1
ATOM 724 C C . GLN A 1 101 ? 2.014 1.887 -2.156 1.00 83.75 101 GLN A C 1
ATOM 726 O O . GLN A 1 101 ? 0.851 1.574 -1.916 1.00 83.75 101 GLN A O 1
ATOM 731 N N . SER A 1 102 ? 2.885 2.151 -1.173 1.00 82.81 102 SER A N 1
ATOM 732 C CA . SER A 1 102 ? 2.514 2.089 0.245 1.00 82.81 102 SER A CA 1
ATOM 733 C C . SER A 1 102 ? 1.375 3.058 0.576 1.00 82.81 102 SER A C 1
ATOM 735 O O . SER A 1 102 ? 0.418 2.669 1.238 1.00 82.81 102 SER A O 1
ATOM 737 N N . ILE A 1 103 ? 1.432 4.305 0.095 1.00 82.94 103 ILE A N 1
ATOM 738 C CA . ILE A 1 103 ? 0.350 5.282 0.299 1.00 82.94 103 ILE A CA 1
ATOM 739 C C . ILE A 1 103 ? -0.952 4.789 -0.334 1.00 82.94 103 ILE A C 1
ATOM 741 O O . ILE A 1 103 ? -1.982 4.798 0.334 1.00 82.94 103 ILE A O 1
ATOM 745 N N . HIS A 1 104 ? -0.907 4.327 -1.584 1.00 83.19 104 HIS A N 1
ATOM 746 C CA . HIS A 1 104 ? -2.086 3.838 -2.291 1.00 83.19 104 HIS A CA 1
ATOM 747 C C . HIS A 1 104 ? -2.733 2.648 -1.574 1.00 83.19 104 HIS A C 1
ATOM 749 O O . HIS A 1 104 ? -3.931 2.677 -1.305 1.00 83.19 104 HIS A O 1
ATOM 755 N N . ARG A 1 105 ? -1.941 1.644 -1.181 1.00 80.00 105 ARG A N 1
ATOM 756 C CA . ARG A 1 105 ? -2.444 0.471 -0.454 1.00 80.00 105 ARG A CA 1
ATOM 757 C C . ARG A 1 105 ? -3.030 0.853 0.907 1.00 80.00 105 ARG A C 1
ATOM 759 O O . ARG A 1 105 ? -4.105 0.378 1.255 1.00 80.00 105 ARG A O 1
ATOM 766 N N . LYS A 1 106 ? -2.386 1.763 1.654 1.00 85.31 106 LYS A N 1
ATOM 767 C CA . LYS A 1 106 ? -2.956 2.308 2.902 1.00 85.31 106 LYS A CA 1
ATOM 768 C C . LYS 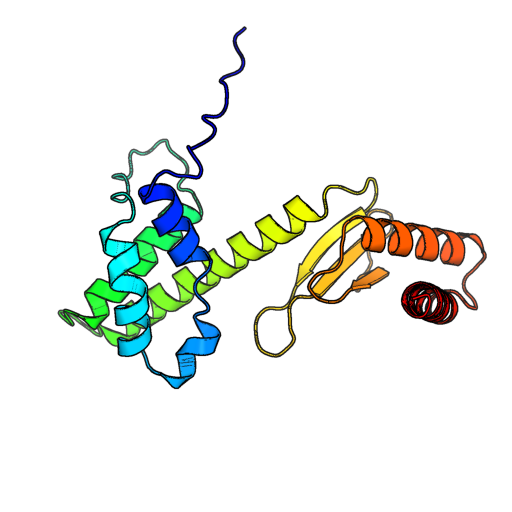A 1 106 ? -4.311 2.966 2.655 1.00 85.31 106 LYS A C 1
ATOM 770 O O . LYS A 1 106 ? -5.240 2.714 3.411 1.00 85.31 106 LYS A O 1
ATOM 775 N N . SER A 1 107 ? -4.421 3.796 1.620 1.00 84.50 107 SER A N 1
ATOM 776 C CA . SER A 1 107 ? -5.679 4.454 1.267 1.00 84.50 107 SER A CA 1
ATOM 777 C C . SER A 1 107 ? -6.768 3.447 0.902 1.00 84.50 107 SER A C 1
ATOM 779 O O . SER A 1 107 ? -7.868 3.572 1.423 1.00 84.50 107 SER A O 1
ATOM 781 N N . ALA A 1 108 ? -6.453 2.424 0.103 1.00 83.81 108 ALA A N 1
ATOM 782 C CA . ALA A 1 108 ? -7.409 1.385 -0.282 1.00 83.81 108 ALA A CA 1
ATOM 783 C C . ALA A 1 108 ? -7.925 0.579 0.925 1.00 83.81 108 ALA A C 1
ATOM 785 O O . ALA A 1 108 ? -9.124 0.332 1.040 1.00 83.81 108 ALA A O 1
ATOM 786 N N . VAL A 1 109 ? -7.039 0.216 1.860 1.00 84.88 109 VAL A N 1
ATOM 787 C CA . VAL A 1 109 ? -7.432 -0.462 3.109 1.00 84.88 109 VAL A CA 1
ATOM 788 C C . VAL A 1 109 ? -8.301 0.448 3.979 1.00 84.88 109 VAL A C 1
ATOM 790 O O . VAL A 1 109 ? -9.319 0.019 4.505 1.00 84.88 109 VAL A O 1
ATOM 793 N N . LEU A 1 110 ? -7.936 1.722 4.137 1.00 88.56 110 LEU A N 1
ATOM 794 C CA . LEU A 1 110 ? -8.745 2.656 4.928 1.00 88.56 110 LEU A CA 1
ATOM 795 C C . LEU A 1 110 ? -10.127 2.893 4.306 1.00 88.56 110 LEU A C 1
ATOM 797 O O . LEU A 1 110 ? -11.117 2.972 5.030 1.00 88.56 110 LEU A O 1
ATOM 801 N N . GLU A 1 111 ? -10.205 2.972 2.979 1.00 87.25 111 GLU A N 1
ATOM 802 C CA . GLU A 1 111 ? -11.464 3.120 2.250 1.00 87.25 111 GLU A CA 1
ATOM 803 C C . GLU A 1 111 ? -12.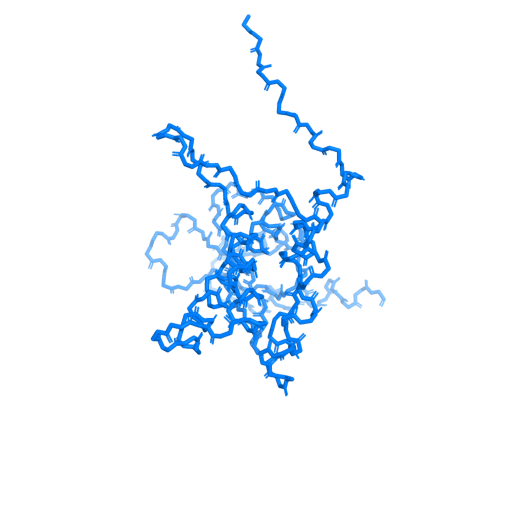377 1.901 2.434 1.00 87.25 111 GLU A C 1
ATOM 805 O O . GLU A 1 111 ? -13.568 2.069 2.692 1.00 87.25 111 GLU A O 1
ATOM 810 N N . SER A 1 112 ? -11.827 0.681 2.388 1.00 85.81 112 SER A N 1
ATOM 811 C CA . SER A 1 112 ? -12.612 -0.546 2.583 1.00 85.81 112 SER A CA 1
ATOM 812 C C . SER A 1 112 ? -13.109 -0.727 4.023 1.00 85.81 112 SER A C 1
ATOM 814 O O . SER A 1 112 ? -14.189 -1.281 4.247 1.00 85.81 112 SER A O 1
ATOM 816 N N . LEU A 1 113 ? -12.353 -0.240 5.010 1.00 90.38 113 LEU A N 1
ATOM 817 C CA . LEU A 1 113 ? -12.744 -0.273 6.420 1.00 90.38 113 LEU A CA 1
ATOM 818 C C . LEU A 1 113 ? -13.822 0.763 6.759 1.00 90.38 113 LEU A C 1
ATOM 820 O O . LEU A 1 113 ? -14.677 0.498 7.609 1.00 90.38 113 LEU A O 1
ATOM 824 N N . GLY A 1 114 ? -13.796 1.923 6.100 1.00 90.06 114 GLY A N 1
ATOM 825 C CA . GLY A 1 114 ? -14.694 3.042 6.371 1.00 90.06 114 GLY A CA 1
ATOM 826 C C . GLY A 1 114 ? -14.305 3.856 7.612 1.00 90.06 114 GLY A C 1
ATOM 827 O O . GLY A 1 114 ? -13.183 3.785 8.112 1.00 90.06 114 GLY A O 1
ATOM 828 N N . SER A 1 115 ? -15.240 4.675 8.103 1.00 92.50 115 SER A N 1
ATOM 829 C CA . SER A 1 115 ? -15.030 5.582 9.238 1.00 92.50 115 SER A CA 1
ATOM 830 C C . SER A 1 115 ? -15.729 5.110 10.517 1.00 92.50 115 SER A C 1
ATOM 832 O O . SER A 1 115 ? -16.793 4.488 10.484 1.00 92.50 115 SER A O 1
ATOM 834 N N . PHE A 1 116 ? -15.123 5.435 11.662 1.00 93.06 116 PHE A N 1
ATOM 835 C CA . PHE A 1 116 ? -15.572 5.016 12.990 1.00 93.06 116 PHE A CA 1
ATOM 836 C C . PHE A 1 116 ? -15.561 6.230 13.931 1.00 93.06 116 PHE A C 1
ATOM 838 O O . PHE A 1 116 ? -14.488 6.649 14.355 1.00 93.06 116 PHE A O 1
ATOM 845 N N . PRO A 1 117 ? -16.717 6.843 14.243 1.00 92.69 117 PRO A N 1
ATOM 846 C CA . PRO A 1 117 ? -16.763 8.048 15.074 1.00 92.69 117 PRO A CA 1
ATOM 847 C C . PRO A 1 117 ? -16.077 7.856 16.436 1.00 92.69 117 PRO A C 1
ATOM 849 O O . PRO A 1 117 ? -16.369 6.888 17.133 1.00 92.69 117 PRO A O 1
ATOM 852 N N . GLY A 1 118 ? -15.183 8.775 16.817 1.00 92.25 118 GLY A N 1
ATOM 853 C CA . GLY A 1 118 ? -14.405 8.698 18.063 1.00 92.25 118 GLY A CA 1
ATOM 854 C C . GLY A 1 118 ? -13.165 7.797 17.992 1.00 92.25 118 GLY A C 1
ATOM 855 O O . GLY A 1 118 ? -12.472 7.624 19.004 1.00 92.25 118 GLY A O 1
ATOM 856 N N . TYR A 1 119 ? -12.875 7.231 16.816 1.00 93.75 119 TYR A N 1
ATOM 857 C CA . TYR A 1 119 ? -11.735 6.356 16.578 1.00 93.75 119 TYR A CA 1
ATOM 858 C C . TYR A 1 119 ? -10.972 6.747 15.315 1.00 93.75 119 TYR A C 1
ATOM 860 O O . TYR A 1 119 ? -11.542 6.975 14.250 1.00 93.75 119 TYR A O 1
ATOM 868 N N . GLU A 1 120 ? -9.649 6.722 15.421 1.00 93.75 120 GLU A N 1
ATOM 869 C CA . GLU A 1 120 ? -8.748 6.884 14.291 1.00 93.75 120 GLU A CA 1
ATOM 870 C C . GLU A 1 120 ? -8.196 5.513 13.884 1.00 93.75 120 GLU A C 1
ATOM 872 O O . GLU A 1 120 ? -7.587 4.796 14.686 1.00 93.75 120 GLU A O 1
ATOM 877 N N . ILE A 1 121 ? -8.396 5.144 12.618 1.00 92.69 121 ILE A N 1
ATOM 878 C CA . ILE A 1 121 ? -7.827 3.929 12.035 1.00 92.69 121 ILE A CA 1
ATOM 879 C C . ILE A 1 121 ? -6.547 4.299 11.294 1.00 92.69 121 ILE A C 1
ATOM 881 O O . ILE A 1 121 ? -6.545 5.158 10.413 1.00 92.69 121 ILE A O 1
ATOM 885 N N . ARG A 1 122 ? -5.445 3.632 11.635 1.00 91.44 122 ARG A N 1
ATOM 886 C CA . ARG A 1 122 ? -4.146 3.802 10.978 1.00 91.44 122 ARG A CA 1
ATOM 887 C C . ARG A 1 122 ? -3.677 2.476 10.405 1.00 91.44 122 ARG A C 1
ATOM 889 O O . ARG A 1 122 ? -3.798 1.441 11.048 1.00 91.44 122 ARG A O 1
ATOM 896 N N . VAL A 1 123 ? -3.065 2.519 9.228 1.00 88.50 123 VAL A N 1
ATOM 897 C CA . VAL A 1 123 ? -2.430 1.346 8.614 1.00 88.50 123 VAL A CA 1
ATOM 898 C C . VAL A 1 123 ? -0.913 1.471 8.752 1.00 88.50 123 VAL A C 1
ATOM 900 O O . VAL A 1 123 ? -0.296 2.407 8.224 1.00 88.50 123 VAL A O 1
ATOM 903 N N . ALA A 1 124 ? -0.313 0.539 9.487 1.00 83.69 124 ALA A N 1
ATOM 904 C CA . ALA A 1 124 ? 1.109 0.500 9.811 1.00 83.69 124 ALA A CA 1
ATOM 905 C C . ALA A 1 124 ? 1.739 -0.827 9.369 1.00 83.69 124 ALA A C 1
ATOM 907 O O . ALA A 1 124 ? 1.062 -1.844 9.324 1.00 83.69 124 ALA A O 1
ATOM 908 N N . GLY A 1 125 ? 3.047 -0.817 9.098 1.00 69.75 125 GLY A N 1
ATOM 909 C CA . GLY A 1 125 ? 3.772 -2.001 8.624 1.00 69.75 125 GLY A CA 1
ATOM 910 C C . GLY A 1 125 ? 3.538 -2.284 7.137 1.00 69.75 125 GLY A C 1
ATOM 911 O O . GLY A 1 125 ? 2.407 -2.288 6.668 1.00 69.75 125 GLY A O 1
ATOM 912 N N . TRP A 1 126 ? 4.636 -2.458 6.401 1.00 67.75 126 TRP A N 1
ATOM 913 C CA . TRP A 1 126 ? 4.692 -2.967 5.026 1.00 67.75 126 TRP A CA 1
ATOM 914 C C . TRP A 1 126 ? 6.000 -3.764 4.901 1.00 67.75 126 TRP A C 1
ATOM 916 O O . TRP A 1 126 ? 7.008 -3.354 5.483 1.00 67.75 126 TRP A O 1
ATOM 926 N N . GLY A 1 127 ? 5.978 -4.906 4.211 1.00 60.00 127 GLY A N 1
ATOM 927 C CA . GLY A 1 127 ? 7.109 -5.840 4.120 1.00 60.00 127 GLY A CA 1
ATOM 928 C C . GLY A 1 127 ? 6.999 -7.026 5.092 1.00 60.00 127 GLY A C 1
ATOM 929 O O . GLY A 1 127 ? 5.900 -7.469 5.414 1.00 60.00 127 GLY A O 1
ATOM 930 N N . LEU A 1 128 ? 8.136 -7.540 5.584 1.00 53.00 128 LEU A N 1
ATOM 931 C CA . LEU A 1 128 ? 8.254 -8.819 6.321 1.00 53.00 128 LEU A CA 1
ATOM 932 C C . LEU A 1 128 ? 7.339 -8.987 7.549 1.00 53.00 128 LEU A C 1
ATOM 934 O O . LEU A 1 128 ? 7.089 -10.110 7.978 1.00 53.00 128 LEU A O 1
ATOM 938 N N . THR A 1 129 ? 6.872 -7.894 8.154 1.00 58.28 129 THR A N 1
ATOM 939 C CA . THR A 1 129 ? 6.023 -7.922 9.358 1.00 58.28 129 THR A CA 1
ATOM 940 C C . THR A 1 129 ? 4.522 -7.837 9.067 1.00 58.28 129 THR A C 1
ATOM 942 O O . THR A 1 129 ? 3.732 -7.869 10.020 1.00 58.28 129 THR A O 1
ATOM 945 N N . GLY A 1 130 ? 4.151 -7.760 7.783 1.00 69.56 130 GLY A N 1
ATOM 946 C CA . GLY A 1 130 ? 2.778 -7.666 7.296 1.00 69.56 130 GLY A CA 1
ATOM 947 C C . GLY A 1 130 ? 2.135 -6.294 7.506 1.00 69.56 130 GLY A C 1
ATOM 948 O O . GLY A 1 130 ? 2.652 -5.434 8.228 1.00 69.56 130 GLY A O 1
ATOM 949 N N . VAL A 1 131 ? 0.984 -6.097 6.862 1.00 79.56 131 VAL A N 1
ATOM 950 C CA . VAL A 1 131 ? 0.115 -4.938 7.094 1.00 79.56 131 VAL A CA 1
ATOM 951 C C . VAL A 1 131 ? -0.582 -5.104 8.437 1.00 79.56 131 VAL A C 1
ATOM 953 O O . VAL A 1 131 ? -1.026 -6.192 8.795 1.00 79.56 131 VAL A O 1
ATOM 956 N N . ARG A 1 132 ? -0.672 -4.021 9.206 1.00 87.06 132 ARG A N 1
ATOM 957 C CA . ARG A 1 132 ? -1.364 -3.998 10.494 1.00 87.06 132 ARG A CA 1
ATOM 958 C C . ARG A 1 132 ? -2.326 -2.831 10.569 1.00 87.06 132 ARG A C 1
ATOM 960 O O . ARG A 1 132 ? -1.945 -1.678 10.347 1.00 87.06 132 ARG A O 1
ATOM 967 N N . ILE A 1 133 ? -3.556 -3.130 10.961 1.00 89.75 133 ILE A N 1
ATOM 968 C CA . ILE A 1 133 ? -4.603 -2.136 11.175 1.00 89.75 133 ILE A CA 1
ATOM 969 C C . ILE A 1 133 ? -4.591 -1.764 12.654 1.00 89.75 133 ILE A C 1
ATOM 971 O O . ILE A 1 133 ? -4.886 -2.573 13.529 1.00 89.75 133 ILE A O 1
ATOM 975 N N . GLN A 1 134 ? -4.200 -0.533 12.949 1.00 92.56 134 GLN A N 1
ATOM 976 C CA . GLN A 1 134 ? -4.128 0.009 14.296 1.00 92.56 134 GLN A CA 1
ATOM 977 C C . GLN A 1 134 ? -5.352 0.873 14.570 1.0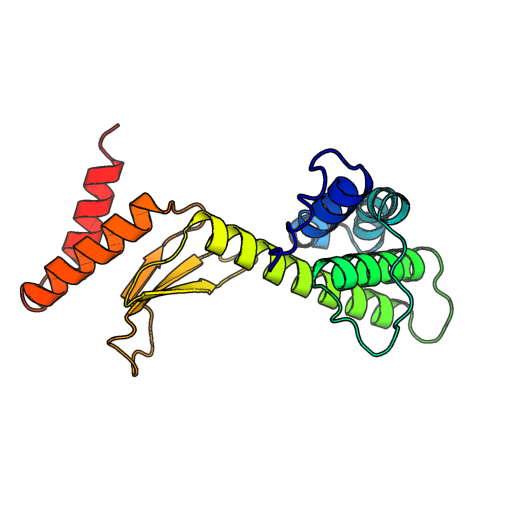0 92.56 134 GLN A C 1
ATOM 979 O O . GLN A 1 134 ? -5.626 1.823 13.839 1.00 92.56 134 GLN A O 1
ATOM 984 N N . ILE A 1 135 ? -6.047 0.569 15.658 1.00 92.56 135 ILE A N 1
ATOM 985 C CA . ILE A 1 135 ? -7.211 1.320 16.117 1.00 92.56 135 ILE A CA 1
ATOM 986 C C . ILE A 1 135 ? -6.754 2.222 17.259 1.00 92.56 135 ILE A C 1
ATOM 988 O O . ILE A 1 135 ? -6.135 1.751 18.218 1.00 92.56 135 ILE A O 1
ATOM 992 N N . TRP A 1 136 ? -7.053 3.511 17.169 1.00 92.94 136 TRP A N 1
ATOM 993 C CA . TRP A 1 136 ? -6.748 4.516 18.182 1.00 92.94 136 TRP A CA 1
ATOM 994 C C . TRP A 1 136 ? -8.049 5.157 18.650 1.00 92.94 136 TRP A C 1
ATOM 996 O O . TRP A 1 136 ? -8.928 5.431 17.843 1.00 92.94 136 TRP A O 1
ATOM 1006 N N . SER A 1 137 ? -8.191 5.383 19.955 1.00 89.12 137 SER A N 1
ATOM 1007 C CA . SER A 1 137 ? -9.337 6.124 20.490 1.00 89.12 137 SER A CA 1
ATOM 1008 C C . SER A 1 137 ? -8.984 7.604 20.545 1.00 89.12 137 SER A C 1
ATOM 1010 O O . SER A 1 137 ? -7.997 7.967 21.184 1.00 89.12 137 SER A O 1
ATOM 1012 N N . GLU A 1 138 ? -9.806 8.459 19.939 1.00 88.31 138 GLU A N 1
ATOM 1013 C CA . GLU A 1 138 ? -9.626 9.917 19.996 1.00 88.31 138 GLU A CA 1
ATOM 1014 C C . GLU A 1 138 ? -9.796 10.454 21.426 1.00 88.31 138 GLU A C 1
ATOM 1016 O O . GLU A 1 138 ? -9.200 11.461 21.799 1.00 88.31 138 GLU A O 1
ATOM 1021 N N . ALA A 1 139 ? -10.540 9.734 22.273 1.00 83.19 139 ALA A N 1
ATOM 1022 C CA . ALA A 1 139 ? -10.674 10.036 23.697 1.00 83.19 139 ALA A CA 1
ATOM 1023 C C . ALA A 1 139 ? -9.394 9.753 24.514 1.00 83.19 139 ALA A C 1
ATOM 1025 O O . ALA A 1 139 ? -9.340 10.074 25.701 1.00 83.19 139 ALA A O 1
ATOM 1026 N N . LEU A 1 140 ? -8.381 9.113 23.920 1.00 80.25 140 LEU A N 1
ATOM 1027 C CA . LEU A 1 140 ? -7.085 8.829 24.536 1.00 80.25 140 LEU A CA 1
ATOM 1028 C C . LEU A 1 140 ? -5.973 9.593 23.807 1.00 80.25 140 LEU A C 1
ATOM 1030 O O . LEU A 1 140 ? -5.083 8.992 23.208 1.00 80.25 140 LEU A O 1
ATOM 1034 N N . THR A 1 141 ? -6.017 10.923 23.880 1.00 71.38 141 THR A N 1
ATOM 1035 C CA . THR A 1 141 ? -5.093 11.824 23.165 1.00 71.38 141 THR A CA 1
ATOM 1036 C C . THR A 1 141 ? -3.614 11.574 23.474 1.00 71.38 141 THR A C 1
ATOM 1038 O O . THR A 1 141 ? -2.771 11.774 22.604 1.00 71.38 141 THR A O 1
ATOM 1041 N N . ASP A 1 142 ? -3.300 11.078 24.675 1.00 77.38 142 ASP A N 1
ATOM 1042 C CA . ASP A 1 142 ? -1.925 10.818 25.129 1.00 77.38 142 ASP A CA 1
ATOM 1043 C C . ASP A 1 142 ? -1.493 9.350 24.966 1.00 77.38 142 ASP A C 1
ATOM 1045 O O . ASP A 1 142 ? -0.443 8.932 25.473 1.00 77.38 142 ASP A O 1
ATOM 1049 N N . ALA A 1 143 ? -2.300 8.522 24.294 1.00 75.31 143 ALA A N 1
ATOM 1050 C CA . ALA A 1 143 ? -1.951 7.128 24.076 1.00 75.31 143 ALA A CA 1
ATOM 1051 C C . ALA A 1 143 ? -0.654 7.019 23.260 1.00 75.31 143 ALA A C 1
ATOM 1053 O O . ALA A 1 143 ? -0.535 7.552 22.160 1.00 75.31 143 ALA A O 1
ATOM 1054 N N . LYS A 1 144 ? 0.323 6.271 23.788 1.00 81.31 144 LYS A N 1
ATOM 1055 C CA . LYS A 1 144 ? 1.560 5.918 23.066 1.00 81.31 144 LYS A CA 1
ATOM 1056 C C . LYS A 1 144 ? 1.421 4.647 22.227 1.00 81.31 144 LYS A C 1
ATOM 1058 O O . LYS A 1 144 ? 2.324 4.312 21.466 1.00 81.31 144 LYS A O 1
ATOM 1063 N N . SER A 1 145 ? 0.313 3.927 22.379 1.00 82.88 145 SER A N 1
ATOM 1064 C CA . SER A 1 145 ? 0.035 2.671 21.688 1.00 82.88 145 SER A CA 1
ATOM 1065 C C . SER A 1 145 ? -1.433 2.593 21.273 1.00 82.88 145 SER A C 1
ATOM 1067 O O . SER A 1 145 ? -2.284 3.129 21.988 1.00 82.88 145 SER A O 1
ATOM 1069 N N . PRO A 1 146 ? -1.745 1.887 20.175 1.00 88.62 146 PRO A N 1
ATOM 1070 C CA . PRO A 1 146 ? -3.124 1.687 19.752 1.00 88.62 146 PRO A CA 1
ATOM 1071 C C . PRO A 1 146 ? -3.917 0.898 20.801 1.00 88.62 146 PRO A C 1
ATOM 1073 O O . PRO A 1 146 ? -3.349 0.102 21.553 1.00 88.62 146 PRO A O 1
ATOM 1076 N N . ILE A 1 147 ? -5.240 1.086 20.827 1.00 88.06 147 ILE A N 1
ATOM 1077 C CA . ILE A 1 147 ? -6.134 0.322 21.712 1.00 88.06 147 ILE A CA 1
ATOM 1078 C C . ILE A 1 147 ? -6.237 -1.142 21.271 1.00 88.06 147 ILE A C 1
ATOM 1080 O O . ILE A 1 147 ? -6.417 -2.032 22.101 1.00 88.06 147 ILE A O 1
ATOM 1084 N N . LEU A 1 148 ? -6.087 -1.383 19.966 1.00 89.31 148 LEU A N 1
ATOM 1085 C CA . LEU A 1 148 ? -6.028 -2.704 19.363 1.00 89.31 148 LEU A CA 1
ATOM 1086 C C . LEU A 1 148 ? -5.228 -2.650 18.059 1.00 89.31 148 LEU A C 1
ATOM 1088 O O . LEU A 1 148 ? -5.194 -1.634 17.367 1.00 89.31 148 LEU A O 1
ATOM 1092 N N . THR A 1 149 ? -4.582 -3.758 17.720 1.00 90.19 149 THR A N 1
ATOM 1093 C CA . THR A 1 149 ? -3.990 -3.983 16.401 1.00 90.19 149 THR A CA 1
ATOM 1094 C C . THR A 1 149 ? -4.592 -5.252 15.816 1.00 90.19 149 THR A C 1
ATOM 1096 O O . THR A 1 149 ? -4.612 -6.276 16.496 1.00 90.19 149 THR A O 1
ATOM 1099 N N . LEU A 1 150 ? -5.090 -5.158 14.589 1.00 88.75 150 LEU A N 1
ATOM 1100 C CA . LEU A 1 150 ? -5.611 -6.261 13.794 1.00 88.75 150 LEU A CA 1
ATOM 1101 C C . LEU A 1 150 ? -4.623 -6.605 12.675 1.00 88.75 150 LEU A C 1
ATOM 1103 O O . LEU A 1 150 ? -3.786 -5.777 12.291 1.00 88.75 150 LEU A O 1
ATOM 1107 N N . GLU A 1 151 ? -4.715 -7.839 12.194 1.00 86.06 151 GLU A N 1
ATOM 1108 C CA . GLU A 1 151 ? -3.913 -8.344 11.080 1.00 86.06 151 GLU A CA 1
ATOM 1109 C C . GLU A 1 151 ? -4.401 -7.794 9.733 1.00 86.06 151 GLU A C 1
ATOM 1111 O O . GLU A 1 151 ? -5.421 -7.101 9.649 1.00 86.06 151 GLU A O 1
ATOM 1116 N N . ASP A 1 152 ? -3.627 -8.075 8.687 1.00 79.00 152 ASP A N 1
ATOM 1117 C CA . ASP A 1 152 ? -4.000 -7.766 7.311 1.00 79.00 152 ASP A CA 1
ATOM 1118 C C . ASP A 1 152 ? -5.305 -8.476 6.922 1.00 79.00 152 ASP A C 1
ATOM 1120 O O . ASP A 1 152 ? -5.599 -9.573 7.394 1.00 79.00 152 ASP A O 1
ATOM 1124 N N . GLY A 1 153 ? -6.100 -7.839 6.066 1.00 79.69 153 GLY A N 1
ATOM 1125 C CA . GLY A 1 153 ? -7.389 -8.367 5.621 1.00 79.69 153 GLY A CA 1
ATOM 1126 C C . GLY A 1 153 ? -8.546 -8.200 6.609 1.00 79.69 153 GLY A C 1
ATOM 1127 O O . GLY A 1 153 ? -9.655 -8.628 6.287 1.00 79.69 153 GLY A O 1
ATOM 1128 N N . ALA A 1 154 ? -8.339 -7.554 7.766 1.00 86.94 154 ALA A N 1
ATOM 1129 C CA . ALA A 1 154 ? -9.445 -7.282 8.679 1.00 86.94 154 ALA A CA 1
ATOM 1130 C C . ALA A 1 154 ? -10.546 -6.468 7.981 1.00 86.94 154 ALA A C 1
ATOM 1132 O O . ALA A 1 154 ? -10.301 -5.505 7.254 1.00 86.94 154 ALA A O 1
ATOM 1133 N N . THR A 1 155 ? -11.782 -6.865 8.230 1.00 89.56 155 THR A N 1
ATOM 1134 C CA . THR A 1 155 ? -12.983 -6.302 7.629 1.00 89.56 155 THR A CA 1
ATOM 1135 C C . THR A 1 155 ? -13.538 -5.152 8.465 1.00 89.56 155 THR A C 1
ATOM 1137 O O . THR A 1 155 ? -13.321 -5.055 9.677 1.00 89.56 155 THR A O 1
ATOM 1140 N N . CYS A 1 156 ? -14.372 -4.311 7.844 1.00 90.81 156 CYS A N 1
ATOM 1141 C CA . CYS A 1 156 ? -15.140 -3.285 8.558 1.00 90.81 156 CYS A CA 1
ATOM 1142 C C . CYS A 1 156 ? -15.909 -3.876 9.761 1.00 90.81 156 CYS A C 1
ATOM 1144 O O . CYS A 1 156 ? -15.958 -3.273 10.834 1.00 90.81 156 CYS A O 1
ATOM 1146 N N . ARG A 1 157 ? -16.484 -5.080 9.613 1.00 89.00 157 ARG A N 1
ATOM 1147 C CA . ARG A 1 157 ? -17.225 -5.765 10.684 1.00 89.00 157 ARG A CA 1
ATOM 1148 C C . ARG A 1 157 ? -16.322 -6.131 11.861 1.00 89.00 157 ARG A C 1
ATOM 1150 O O . ARG A 1 157 ? -16.715 -5.901 13.002 1.00 89.00 157 ARG A O 1
ATOM 1157 N N . GLU A 1 158 ? -15.136 -6.666 11.603 1.00 88.75 158 GLU A N 1
ATOM 1158 C CA . GLU A 1 158 ? -14.182 -7.022 12.659 1.00 88.75 158 GLU A CA 1
ATOM 1159 C C . GLU A 1 158 ? -13.689 -5.790 13.412 1.00 88.75 158 GLU A C 1
ATOM 1161 O O . GLU A 1 158 ? -13.620 -5.824 14.638 1.00 88.75 158 GLU A O 1
ATOM 1166 N N . VAL A 1 159 ? -13.458 -4.669 12.718 1.00 90.19 159 VAL A N 1
ATOM 1167 C CA . VAL A 1 159 ? -13.128 -3.391 13.370 1.00 90.19 159 VAL A CA 1
ATOM 1168 C C . VAL A 1 159 ? -14.272 -2.921 14.280 1.00 90.19 159 VAL A C 1
ATOM 1170 O O . VAL A 1 159 ? -14.017 -2.522 15.417 1.00 90.19 159 VAL A O 1
ATOM 1173 N N . LYS A 1 160 ? -15.541 -3.029 13.850 1.00 91.25 160 LYS A N 1
ATOM 1174 C CA . LYS A 1 160 ? -16.703 -2.698 14.707 1.00 91.25 160 LYS A CA 1
ATOM 1175 C C . LYS A 1 160 ? -16.757 -3.569 15.959 1.00 91.25 160 LYS A C 1
ATOM 1177 O O . LYS A 1 160 ? -16.957 -3.051 17.055 1.00 91.25 160 LYS A O 1
ATOM 1182 N N . ILE A 1 161 ? -16.577 -4.881 15.798 1.00 89.69 161 ILE A N 1
ATOM 1183 C CA . ILE A 1 161 ? -16.592 -5.839 16.912 1.00 89.69 161 ILE A CA 1
ATOM 1184 C C . ILE A 1 161 ? -15.449 -5.531 17.880 1.00 89.69 161 ILE A C 1
ATOM 1186 O O . ILE A 1 161 ? -15.670 -5.463 19.086 1.00 89.69 161 ILE A O 1
ATOM 1190 N N . ALA A 1 162 ? -14.249 -5.284 17.359 1.00 88.69 162 ALA A N 1
ATOM 1191 C CA . ALA A 1 162 ? -13.078 -4.907 18.135 1.00 88.69 162 ALA A CA 1
ATOM 1192 C C . ALA A 1 162 ? -13.311 -3.652 18.989 1.00 88.69 162 ALA A C 1
ATOM 1194 O O . ALA A 1 162 ? -13.015 -3.659 20.187 1.00 88.69 162 ALA A O 1
ATOM 1195 N N . ILE A 1 163 ? -13.862 -2.596 18.385 1.00 91.88 163 ILE A N 1
ATOM 1196 C CA . ILE A 1 163 ? -14.193 -1.347 19.077 1.00 91.88 163 ILE A CA 1
ATOM 1197 C C . ILE A 1 163 ? -15.224 -1.604 20.181 1.00 91.88 163 ILE A C 1
ATOM 1199 O O . ILE A 1 163 ? -14.969 -1.272 21.337 1.00 91.88 163 ILE A O 1
ATOM 1203 N N . ALA A 1 164 ? -16.338 -2.270 19.864 1.00 88.38 164 ALA A N 1
ATOM 1204 C CA . ALA A 1 164 ? -17.395 -2.557 20.835 1.00 88.38 164 ALA A CA 1
ATOM 1205 C C . ALA A 1 164 ? -16.893 -3.417 22.009 1.00 88.38 164 ALA A C 1
ATOM 1207 O O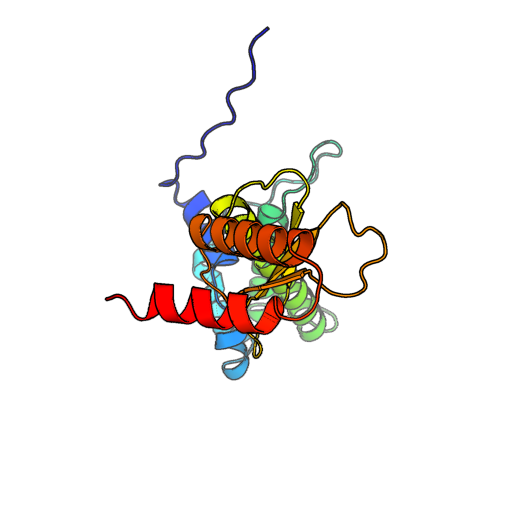 . ALA A 1 164 ? -17.251 -3.192 23.169 1.00 88.38 164 ALA A O 1
ATOM 1208 N N . ALA A 1 165 ? -16.027 -4.390 21.725 1.00 85.94 165 ALA A N 1
ATOM 1209 C CA . ALA A 1 165 ? -15.432 -5.253 22.734 1.00 85.94 165 ALA A CA 1
ATOM 1210 C C . ALA A 1 165 ? -14.477 -4.467 23.654 1.00 85.94 165 ALA A C 1
ATOM 1212 O O . ALA A 1 165 ? -14.486 -4.660 24.873 1.00 85.94 165 ALA A O 1
ATOM 1213 N N . TRP A 1 166 ? -13.701 -3.531 23.097 1.00 86.88 166 TRP A N 1
ATOM 1214 C CA . TRP A 1 166 ? -12.869 -2.620 23.883 1.00 86.88 166 TRP A CA 1
ATOM 1215 C C . TRP A 1 166 ? -13.702 -1.669 24.749 1.00 86.88 166 TRP A C 1
ATOM 1217 O O . TRP A 1 166 ? -13.409 -1.534 25.937 1.00 86.88 166 TRP A O 1
ATOM 1227 N N . GLU A 1 167 ? -14.755 -1.054 24.203 1.00 87.19 167 GLU A N 1
ATOM 1228 C CA . GLU A 1 167 ? -15.662 -0.172 24.954 1.00 87.19 167 GLU A CA 1
ATOM 1229 C C . GLU A 1 167 ? -16.315 -0.909 26.119 1.00 87.19 167 GLU A C 1
ATOM 1231 O O . GLU A 1 167 ? -16.317 -0.419 27.248 1.00 87.19 167 GLU A O 1
ATOM 1236 N N . THR A 1 168 ? -16.798 -2.126 25.869 1.00 84.12 168 THR A N 1
ATOM 1237 C CA . THR A 1 168 ? -17.390 -2.982 26.901 1.00 84.12 168 THR A CA 1
ATOM 1238 C C . THR A 1 168 ? -16.375 -3.287 28.005 1.00 84.12 168 THR A C 1
ATOM 1240 O O . THR A 1 168 ? -16.672 -3.114 29.190 1.00 84.12 168 THR A O 1
ATOM 1243 N N . GLY A 1 169 ? -15.147 -3.672 27.638 1.00 80.19 169 GLY A N 1
ATOM 1244 C CA . GLY A 1 169 ? -14.065 -3.931 28.592 1.00 80.19 169 GLY A CA 1
ATOM 1245 C C . GLY A 1 169 ? -13.631 -2.692 29.383 1.00 80.19 169 GLY A C 1
ATOM 1246 O O . GLY A 1 169 ? -13.337 -2.796 30.574 1.00 80.19 169 GLY A O 1
ATOM 1247 N N . ARG A 1 170 ? -13.622 -1.514 28.750 1.00 76.69 170 ARG A N 1
ATOM 1248 C CA . ARG A 1 170 ? -13.314 -0.231 29.394 1.00 76.69 170 ARG A CA 1
ATOM 1249 C C . ARG A 1 170 ? -14.407 0.176 30.383 1.00 76.69 170 ARG A C 1
ATOM 1251 O O . ARG A 1 170 ? -14.086 0.530 31.515 1.00 76.69 170 ARG A O 1
ATOM 1258 N N . ASN A 1 171 ? -15.673 0.094 29.976 1.00 74.50 171 ASN A N 1
ATOM 1259 C CA . ASN A 1 171 ? -16.825 0.470 30.800 1.00 74.50 171 ASN A CA 1
ATOM 1260 C C . ASN A 1 171 ? -17.026 -0.473 31.994 1.00 74.50 171 ASN A C 1
ATOM 1262 O O . ASN A 1 171 ? -17.499 -0.042 33.041 1.00 74.50 171 ASN A O 1
ATOM 1266 N N . SER A 1 172 ? -16.607 -1.735 31.873 1.00 66.00 172 SER A N 1
ATOM 1267 C CA . SER A 1 172 ? -16.710 -2.725 32.954 1.00 66.00 172 SER A CA 1
ATOM 1268 C C . SER A 1 172 ? -15.605 -2.610 34.019 1.00 66.00 172 SER A C 1
ATOM 1270 O O . SER A 1 172 ? -15.603 -3.378 34.977 1.00 66.00 172 SER A O 1
ATOM 1272 N N . GLY A 1 173 ? -14.673 -1.656 33.888 1.00 52.72 173 GLY A N 1
ATOM 1273 C CA . GLY A 1 173 ? -13.558 -1.477 34.818 1.00 52.72 173 GLY A CA 1
ATOM 1274 C C . GLY A 1 173 ? -12.412 -2.457 34.542 1.00 52.72 173 GLY A C 1
ATOM 1275 O O . GLY A 1 173 ? -12.537 -3.670 34.685 1.00 52.72 173 GLY A O 1
ATOM 1276 N N . PHE A 1 174 ? -11.256 -1.926 34.144 1.00 58.19 174 PHE A N 1
ATOM 1277 C CA . PHE A 1 174 ? -10.042 -2.672 33.797 1.00 58.19 174 PHE A CA 1
ATOM 1278 C C . PHE A 1 174 ? -9.569 -3.673 34.876 1.00 58.19 174 PHE A C 1
ATOM 1280 O O . PHE A 1 174 ? -8.715 -3.345 35.702 1.00 58.19 174 PHE A O 1
ATOM 1287 N N . ARG A 1 175 ? -10.011 -4.936 34.801 1.00 47.38 175 ARG A N 1
ATOM 1288 C CA . ARG A 1 175 ? -9.221 -6.092 35.283 1.00 47.38 175 ARG A CA 1
ATOM 1289 C C . ARG A 1 175 ? -9.105 -7.259 34.300 1.00 47.38 175 ARG A C 1
ATOM 1291 O O . ARG A 1 175 ? -8.181 -8.049 34.443 1.00 47.38 175 ARG A O 1
ATOM 1298 N N . GLU A 1 176 ? -9.929 -7.328 33.252 1.00 50.88 176 GLU A N 1
ATOM 1299 C CA . GLU A 1 176 ? -10.014 -8.555 32.436 1.00 50.88 176 GLU A CA 1
ATOM 1300 C C . GLU A 1 176 ? -10.180 -8.360 30.915 1.00 50.88 176 GLU A C 1
ATOM 1302 O O . GLU A 1 176 ? -10.246 -9.339 30.172 1.00 50.88 176 GLU A O 1
ATOM 1307 N N . GLY A 1 177 ? -10.193 -7.115 30.424 1.00 50.00 177 GLY A N 1
ATOM 1308 C CA . GLY A 1 177 ? -10.631 -6.785 29.060 1.00 50.00 177 GLY A CA 1
ATOM 1309 C C . GLY A 1 177 ? -9.775 -7.361 27.926 1.00 50.00 177 GLY A C 1
ATOM 1310 O O . GLY A 1 177 ? -10.293 -8.028 27.043 1.00 50.00 177 GLY A O 1
ATOM 1311 N N . ALA A 1 178 ? -8.453 -7.177 27.923 1.00 54.59 178 ALA A N 1
ATOM 1312 C CA . ALA A 1 178 ? -7.651 -7.530 26.740 1.00 54.59 178 ALA A CA 1
ATOM 1313 C C . ALA A 1 178 ? -7.548 -9.046 26.467 1.00 54.59 178 ALA A C 1
ATOM 1315 O O . ALA A 1 178 ? -7.339 -9.448 25.320 1.00 54.59 178 ALA A O 1
ATOM 1316 N N . ARG A 1 179 ? -7.663 -9.886 27.506 1.00 55.16 179 ARG A N 1
ATOM 1317 C CA . ARG A 1 179 ? -7.618 -11.352 27.380 1.00 55.16 179 ARG A CA 1
ATOM 1318 C C . ARG A 1 179 ? -9.003 -11.910 27.032 1.00 55.16 179 ARG A C 1
ATOM 1320 O O . ARG A 1 179 ? -9.076 -12.738 26.133 1.00 55.16 179 ARG A O 1
ATOM 1327 N N . HIS A 1 180 ? -10.076 -11.377 27.626 1.00 57.34 180 HIS A N 1
ATOM 1328 C CA . HIS A 1 180 ? -11.453 -11.730 27.257 1.00 57.34 180 HIS A CA 1
ATOM 1329 C C . HIS A 1 180 ? -11.840 -11.258 25.856 1.00 57.34 180 HIS A C 1
ATOM 1331 O O . HIS A 1 180 ? -12.509 -11.996 25.150 1.00 57.34 180 HIS A O 1
ATOM 1337 N N . VAL A 1 181 ? -11.384 -10.084 25.409 1.00 57.94 181 VAL A N 1
ATOM 1338 C CA . VAL A 1 181 ? -11.617 -9.618 24.031 1.00 57.94 181 VAL A CA 1
ATOM 1339 C C . VAL A 1 181 ? -10.890 -10.521 23.038 1.00 57.94 181 VAL A C 1
ATOM 1341 O O . VAL A 1 181 ? -11.491 -10.961 22.066 1.00 57.94 181 VAL A O 1
ATOM 1344 N N . ARG A 1 182 ? -9.625 -10.884 23.305 1.00 59.19 182 ARG A N 1
ATOM 1345 C CA . ARG A 1 182 ? -8.901 -11.850 22.463 1.00 59.19 182 ARG A CA 1
ATOM 1346 C C . ARG A 1 182 ? -9.569 -13.222 22.451 1.00 59.19 182 ARG A C 1
ATOM 1348 O O . ARG A 1 182 ? -9.646 -13.829 21.394 1.00 59.19 182 ARG A O 1
ATOM 1355 N N . GLN A 1 183 ? -10.060 -13.697 23.593 1.00 57.78 183 GLN A N 1
ATOM 1356 C CA . GLN A 1 183 ? -10.759 -14.979 23.690 1.00 57.78 183 GLN A CA 1
ATOM 1357 C C . GLN A 1 183 ? -12.133 -14.937 23.010 1.00 57.78 183 GLN A C 1
ATOM 1359 O O . GLN A 1 183 ? -12.464 -15.861 22.285 1.00 57.78 183 GLN A O 1
ATOM 1364 N N . GLY A 1 184 ? -12.888 -13.847 23.158 1.00 61.16 184 GLY A N 1
ATOM 1365 C CA . GLY A 1 184 ? -14.184 -13.648 22.512 1.00 61.16 184 GLY A CA 1
ATOM 1366 C C . GLY A 1 184 ? -14.075 -13.513 20.995 1.00 61.16 184 GLY A C 1
ATOM 1367 O O . GLY A 1 184 ? -14.868 -14.110 20.279 1.00 61.16 184 GLY A O 1
ATOM 1368 N N . VAL A 1 185 ? -13.056 -12.806 20.495 1.00 62.56 185 VAL A N 1
ATOM 1369 C CA . VAL A 1 185 ? -12.751 -12.761 19.056 1.00 62.56 185 VAL A CA 1
ATOM 1370 C C . VAL A 1 185 ? -12.352 -14.149 18.551 1.00 62.56 185 VAL A C 1
ATOM 1372 O O . VAL A 1 185 ? -12.856 -14.576 17.521 1.00 62.56 185 VAL A O 1
ATOM 1375 N N . ARG A 1 186 ? -11.530 -14.899 19.298 1.00 61.56 186 ARG A N 1
ATOM 1376 C CA . ARG A 1 186 ? -11.149 -16.271 18.924 1.00 61.56 186 ARG A CA 1
ATOM 1377 C C . ARG A 1 186 ? -12.351 -17.219 18.880 1.00 61.56 186 ARG A C 1
ATOM 1379 O O . ARG A 1 186 ? -12.513 -17.928 17.903 1.00 61.56 186 ARG A O 1
ATOM 1386 N N . SER A 1 187 ? -13.239 -17.169 19.873 1.00 58.72 187 SER A N 1
ATOM 1387 C CA . SER A 1 187 ? -14.458 -17.991 19.900 1.00 58.72 187 SER A CA 1
ATOM 1388 C C . SER A 1 187 ? -15.482 -17.605 18.829 1.00 58.72 187 SER A C 1
ATOM 1390 O O . SER A 1 187 ? -16.249 -18.458 18.401 1.00 58.72 187 SER A O 1
ATOM 1392 N N . LEU A 1 188 ? -15.503 -16.345 18.382 1.00 57.72 188 LEU A N 1
ATOM 1393 C CA . LEU A 1 188 ? -16.323 -15.917 17.242 1.00 57.72 188 LEU A CA 1
ATOM 1394 C C . LEU A 1 188 ? -15.745 -16.366 15.891 1.00 57.72 188 LEU A C 1
ATOM 1396 O O . LEU A 1 188 ? -16.504 -16.470 14.937 1.00 57.72 188 LEU A O 1
ATOM 1400 N N . LEU A 1 189 ? -14.435 -16.619 15.816 1.00 57.44 189 LEU A N 1
ATOM 1401 C CA . LEU A 1 189 ? -13.734 -17.098 14.617 1.00 57.44 189 LEU A CA 1
ATOM 1402 C C . LEU A 1 189 ? -13.605 -18.633 14.556 1.00 57.44 189 LEU A C 1
ATOM 1404 O O . LEU A 1 189 ? -13.312 -19.170 13.498 1.00 57.44 189 LEU A O 1
ATOM 1408 N N . GLU A 1 190 ? -13.807 -19.337 15.673 1.00 50.31 190 GLU A N 1
ATOM 1409 C CA . GLU A 1 190 ? -13.847 -20.811 15.759 1.00 50.31 190 GLU A CA 1
ATOM 1410 C C . GLU A 1 190 ? -15.263 -21.387 15.528 1.00 50.31 190 GLU A C 1
ATOM 1412 O O . GLU A 1 190 ? -15.452 -22.601 15.564 1.00 50.31 190 GLU A O 1
ATOM 1417 N N . LEU A 1 191 ? -16.263 -20.529 15.302 1.00 43.59 191 LEU A N 1
ATOM 1418 C CA . LEU A 1 191 ? -17.609 -20.912 14.874 1.00 43.59 191 LEU A CA 1
ATOM 1419 C C . LEU A 1 191 ? -17.695 -20.873 13.342 1.00 43.59 191 LEU A C 1
ATOM 1421 O O . LEU A 1 191 ? -18.293 -19.955 12.792 1.00 43.59 191 LEU A O 1
ATOM 1425 N N . ASP A 1 192 ? -17.074 -21.861 12.699 1.00 38.75 192 ASP A N 1
ATOM 1426 C CA . ASP A 1 192 ? -17.417 -22.394 11.370 1.00 38.75 192 ASP A CA 1
ATOM 1427 C C . ASP A 1 192 ? -16.855 -23.822 11.228 1.00 38.75 192 ASP A C 1
ATOM 1429 O O . ASP A 1 192 ? -15.629 -24.013 11.415 1.00 38.75 192 ASP A O 1
#

Secondary structure (DSSP, 8-state):
----------TT-HHHHHHHHHHH--TTTTGGGHHHHHHHHHHHHHHHSPPPPP--TTPPPPHHHHHHHHHHHHHHHHHS--SS-HHHHHHHHHHHHHHHHHHHHHHHHHHHH--BTTEEEEEE--STT--EEEEEETT-TT-SS-SEEE-TT--HHHHHHHHHHHHHHHHT-SSSHHHHHHHHHHHHHS--

Radius of gyration: 21.49 Å; chains: 1; bounding box: 52×48×57 Å